Protein AF-A0A6A4G240-F1 (afdb_monomer_lite)

Sequence (325 aa):
MVVSNVNFAVVGTEFRSSVSIDLSLLVARLRKAVKTEDPENIACGTMSLQLFLAKRASGDWLSAGTELANAAIGERGRLKLDADGHVEVFEPMKPLQSLNDPKYFGANFESRAGQIHVLVVVPKKLWLVTASIANALEAVGIRARVYEATTEHVGFYDSALQSDGQDRAFWYEEDKSLRIHVLFDTKENARRLETFLRNCQMLMCSPLKGHTVTTTVEEVFSVESQPLQRIFYEQYDPKETTSPQQSMVMSLSCSDLEAHLLDISTAEFRYQRIEDERFFIPHCKAECCNLVPGKEWKEVMQYGKYDDDPNNRLALSRLLRRPQL

Secondary structure (DSSP, 8-state):
--EEEEEEEETTSS-EEEEEEETTSBHHHHHHHHHHH-TTT--S-TTT-EEEE-B-TTSPBEESSTTHHHHSB-GGGSB-B-TTSSBTTS-B--TTSBTTSTTTT-TT----TTEE-EEEE-EEEEEEEEEEETTTTSSTTHHHHHHHHHHHTT-B--GGG-BTTB--SEEE-TTSPEEEEEEESSHHHHHHHHHHHHHHTT-TT-TTTT--EEEEEEEEEEETTSPPPBP-GGG--TT-TTS--S--------TT-------TTSTTGGGS----GGGS-TT--GGG-BPPPHHHHTT-GGGGGGTT-TT----B----PPPP-

Structure (mmCIF, N/CA/C/O backbone):
data_AF-A0A6A4G240-F1
#
_entry.id   AF-A0A6A4G240-F1
#
loop_
_atom_site.group_PDB
_atom_site.id
_atom_site.type_symbol
_atom_site.label_atom_id
_atom_site.label_alt_id
_atom_site.label_comp_id
_atom_site.label_asym_id
_atom_site.label_entity_id
_atom_site.label_seq_id
_atom_site.pdbx_PDB_ins_code
_atom_site.Cartn_x
_atom_site.Cartn_y
_atom_site.Cartn_z
_atom_site.occupancy
_atom_site.B_iso_or_equiv
_atom_site.auth_seq_id
_atom_site.auth_comp_id
_atom_site.auth_asym_id
_atom_site.auth_atom_id
_atom_site.pdbx_PDB_model_num
ATOM 1 N N . MET A 1 1 ? 27.918 -7.900 -32.619 1.00 55.59 1 MET A N 1
ATOM 2 C CA . MET A 1 1 ? 26.816 -7.674 -31.662 1.00 55.59 1 MET A CA 1
ATOM 3 C C . MET A 1 1 ? 26.058 -6.449 -32.123 1.00 55.59 1 MET A C 1
ATOM 5 O O . MET A 1 1 ? 26.702 -5.435 -32.364 1.00 55.59 1 MET A O 1
ATOM 9 N N . VAL A 1 2 ? 24.742 -6.551 -32.301 1.00 64.06 2 VAL A N 1
ATOM 10 C CA . VAL A 1 2 ? 23.898 -5.387 -32.602 1.00 64.06 2 VAL A CA 1
ATOM 11 C C . VAL A 1 2 ? 23.471 -4.807 -31.260 1.00 64.06 2 VAL A C 1
ATOM 13 O O . VAL A 1 2 ? 22.605 -5.355 -30.582 1.00 64.06 2 VAL A O 1
ATOM 16 N N . VAL A 1 3 ? 24.159 -3.753 -30.833 1.00 80.06 3 VAL A N 1
ATOM 17 C CA . VAL A 1 3 ? 23.819 -3.030 -29.607 1.00 80.06 3 VAL A CA 1
ATOM 18 C C . VAL A 1 3 ? 22.779 -1.979 -29.971 1.00 80.06 3 VAL A C 1
ATOM 20 O O . VAL A 1 3 ? 22.986 -1.201 -30.898 1.00 80.06 3 VAL A O 1
ATOM 23 N N . SER A 1 4 ? 21.651 -1.989 -29.268 1.00 85.19 4 SER A N 1
ATOM 24 C CA . SER A 1 4 ? 20.551 -1.046 -29.468 1.00 85.19 4 SER A CA 1
ATOM 25 C C . SER A 1 4 ? 20.362 -0.183 -28.230 1.00 85.19 4 SER A C 1
ATOM 27 O O . SER A 1 4 ? 20.547 -0.649 -27.106 1.00 85.19 4 SER A O 1
ATOM 29 N N . ASN A 1 5 ? 19.960 1.071 -28.431 1.00 89.69 5 ASN A N 1
ATOM 30 C CA . ASN A 1 5 ? 19.610 1.964 -27.330 1.00 89.69 5 ASN A CA 1
ATOM 31 C C . ASN A 1 5 ? 18.125 1.830 -27.002 1.00 89.69 5 ASN A C 1
ATOM 33 O O . ASN A 1 5 ? 17.266 2.204 -27.794 1.00 89.69 5 ASN A O 1
ATOM 37 N N . VAL A 1 6 ? 17.814 1.314 -25.821 1.00 90.81 6 VAL A N 1
ATOM 38 C CA . VAL A 1 6 ? 16.442 1.158 -25.343 1.00 90.81 6 VAL A CA 1
ATOM 39 C C . VAL A 1 6 ? 16.125 2.303 -24.391 1.00 90.81 6 VAL A C 1
ATOM 41 O O . VAL A 1 6 ? 16.597 2.335 -23.256 1.00 90.81 6 VAL A O 1
ATOM 44 N N . ASN A 1 7 ? 15.325 3.251 -24.870 1.00 91.31 7 ASN A N 1
ATOM 45 C CA . ASN A 1 7 ? 14.808 4.345 -24.046 1.00 91.31 7 ASN A CA 1
ATOM 46 C C . ASN A 1 7 ? 13.724 3.834 -23.095 1.00 91.31 7 ASN A C 1
ATOM 48 O O . ASN A 1 7 ? 12.802 3.126 -23.520 1.00 91.31 7 ASN A O 1
ATOM 52 N N . PHE A 1 8 ? 13.813 4.235 -21.835 1.00 89.81 8 PHE A N 1
ATOM 53 C CA . PHE A 1 8 ? 12.889 3.840 -20.789 1.00 89.81 8 PHE A CA 1
ATOM 54 C C . PHE A 1 8 ? 12.470 5.035 -19.935 1.00 89.81 8 PHE A C 1
ATOM 56 O O . PHE A 1 8 ? 13.149 6.062 -19.880 1.00 89.81 8 PHE A O 1
ATOM 63 N N . ALA A 1 9 ? 11.344 4.878 -19.254 1.00 86.25 9 ALA A N 1
ATOM 64 C CA . ALA A 1 9 ? 10.855 5.840 -18.281 1.00 86.25 9 ALA A CA 1
ATOM 65 C C . ALA A 1 9 ? 10.361 5.113 -17.034 1.00 86.25 9 ALA A C 1
ATOM 67 O O . ALA A 1 9 ? 9.790 4.023 -17.140 1.00 86.25 9 ALA A O 1
ATOM 68 N N . VAL A 1 10 ? 10.576 5.717 -15.869 1.00 82.56 10 VAL A N 1
ATOM 69 C CA . VAL A 1 10 ? 10.074 5.193 -14.597 1.00 82.56 10 VAL A CA 1
ATOM 70 C C . VAL A 1 10 ? 8.681 5.761 -14.355 1.00 82.56 10 VAL A C 1
ATOM 72 O O . VAL A 1 10 ? 8.460 6.969 -14.399 1.00 82.56 10 VAL A O 1
ATOM 75 N N . VAL A 1 11 ? 7.706 4.878 -14.158 1.00 77.88 11 VAL A N 1
ATOM 76 C CA . VAL A 1 11 ? 6.316 5.284 -13.947 1.00 77.88 11 VAL A CA 1
ATOM 77 C C . VAL A 1 11 ? 6.174 5.969 -12.590 1.00 77.88 11 VAL A C 1
ATOM 79 O O . VAL A 1 11 ? 6.668 5.463 -11.586 1.00 77.88 11 VAL A O 1
ATOM 82 N N . GLY A 1 12 ? 5.449 7.090 -12.560 1.00 70.56 12 GLY A N 1
ATOM 83 C CA . GLY A 1 12 ? 5.226 7.877 -11.345 1.00 70.56 12 GLY A CA 1
ATOM 84 C C . GLY A 1 12 ? 6.335 8.887 -11.047 1.00 70.56 12 GLY A C 1
ATOM 85 O O . GLY A 1 12 ? 6.215 9.640 -10.087 1.00 70.56 12 GLY A O 1
ATOM 86 N N . THR A 1 13 ? 7.381 8.949 -11.875 1.00 73.19 13 THR A N 1
ATOM 87 C CA . THR A 1 13 ? 8.466 9.926 -11.745 1.00 73.19 13 THR A CA 1
ATOM 88 C C . THR A 1 13 ? 8.693 10.660 -13.068 1.00 73.19 13 THR A C 1
ATOM 90 O O . THR A 1 13 ? 8.173 10.283 -14.120 1.00 73.19 13 THR A O 1
ATOM 93 N N . GLU A 1 14 ? 9.478 11.737 -13.038 1.00 76.31 14 GLU A N 1
ATOM 94 C CA . GLU A 1 14 ? 9.901 12.434 -14.260 1.00 76.31 14 GLU A CA 1
ATOM 95 C C . GLU A 1 14 ? 11.131 11.785 -14.922 1.00 76.31 14 GLU A C 1
ATOM 97 O O . GLU A 1 14 ? 11.596 12.258 -15.967 1.00 76.31 14 GLU A O 1
ATOM 102 N N . PHE A 1 15 ? 11.655 10.700 -14.337 1.00 81.25 15 PHE A N 1
ATOM 103 C CA . PHE A 1 15 ? 12.910 10.090 -14.750 1.00 81.25 15 PHE A CA 1
ATOM 104 C C . PHE A 1 15 ? 12.775 9.334 -16.076 1.00 81.25 15 PHE A C 1
ATOM 106 O O . PHE A 1 15 ? 11.931 8.447 -16.252 1.00 81.25 15 PHE A O 1
ATOM 113 N N . ARG A 1 16 ? 13.655 9.682 -17.017 1.00 85.88 16 ARG A N 1
ATOM 114 C CA . ARG A 1 16 ? 13.739 9.104 -18.360 1.00 85.88 16 ARG A CA 1
ATOM 115 C C . ARG A 1 16 ? 15.209 8.954 -18.722 1.00 85.88 16 ARG A C 1
ATOM 117 O O . ARG A 1 16 ? 15.966 9.912 -18.593 1.00 85.88 16 ARG A O 1
ATOM 124 N N . SER A 1 17 ? 15.599 7.784 -19.209 1.00 89.06 17 SER A N 1
ATOM 125 C CA . SER A 1 17 ? 16.964 7.546 -19.684 1.00 89.06 17 SER A CA 1
ATOM 126 C C . SER A 1 17 ? 16.971 6.486 -20.790 1.00 89.06 17 SER A C 1
ATOM 128 O O . SER A 1 17 ? 15.927 6.059 -21.291 1.00 89.06 17 SER A O 1
ATOM 130 N N . SER A 1 18 ? 18.157 6.080 -21.220 1.00 90.38 18 SER A N 1
ATOM 131 C CA . SER A 1 18 ? 18.369 5.064 -22.242 1.00 90.38 18 SER A CA 1
ATOM 132 C C . SER A 1 18 ? 19.478 4.118 -21.821 1.00 90.38 18 SER A C 1
ATOM 134 O O . SER A 1 18 ? 20.520 4.569 -21.360 1.00 90.38 18 SER A O 1
ATOM 136 N N . VAL A 1 19 ? 19.290 2.821 -22.050 1.00 92.38 19 VAL A N 1
ATOM 137 C CA . VAL A 1 19 ? 20.341 1.818 -21.843 1.00 92.38 19 VAL A CA 1
ATOM 138 C C . VAL A 1 19 ? 20.787 1.220 -23.166 1.00 92.38 19 VAL A C 1
ATOM 140 O O . VAL A 1 19 ? 19.967 0.890 -24.023 1.00 92.38 19 VAL A O 1
ATOM 143 N N . SER A 1 20 ? 22.097 1.045 -23.318 1.00 91.69 20 SER A N 1
ATOM 144 C CA . SER A 1 20 ? 22.679 0.346 -24.460 1.00 91.69 20 SER A CA 1
ATOM 145 C C . SER A 1 20 ? 22.737 -1.152 -24.165 1.00 91.69 20 SER A C 1
ATOM 147 O O . SER A 1 20 ? 23.383 -1.574 -23.203 1.00 91.69 20 SER A O 1
ATOM 149 N N . ILE A 1 21 ? 22.030 -1.969 -24.948 1.00 91.00 21 ILE A N 1
ATOM 150 C CA . ILE A 1 21 ? 21.908 -3.410 -24.699 1.00 91.00 21 ILE A CA 1
ATOM 151 C C . ILE A 1 21 ? 21.894 -4.221 -25.998 1.00 91.00 21 ILE A C 1
ATOM 153 O O . ILE A 1 21 ? 21.361 -3.797 -27.021 1.00 91.00 21 ILE A O 1
ATOM 157 N N . ASP A 1 22 ? 22.487 -5.413 -25.953 1.00 90.94 22 ASP A N 1
ATOM 158 C CA . ASP A 1 22 ? 22.373 -6.403 -27.025 1.00 90.94 22 ASP A CA 1
ATOM 159 C C . ASP A 1 22 ? 20.991 -7.070 -26.970 1.00 90.94 22 ASP A C 1
ATOM 161 O O . ASP A 1 22 ? 20.626 -7.686 -25.964 1.00 90.94 22 ASP A O 1
ATOM 165 N N . LEU A 1 23 ? 20.223 -6.955 -28.056 1.00 89.62 23 LEU A N 1
ATOM 166 C CA . LEU A 1 23 ? 18.858 -7.481 -28.131 1.00 89.62 23 LEU A CA 1
ATOM 167 C C . LEU A 1 23 ? 18.791 -9.013 -28.163 1.00 89.62 23 LEU A C 1
ATOM 169 O O . LEU A 1 23 ? 17.733 -9.580 -27.922 1.00 89.62 23 LEU A O 1
ATOM 173 N N . SER A 1 24 ? 19.895 -9.716 -28.420 1.00 89.38 24 SER A N 1
ATOM 174 C CA . SER A 1 24 ? 19.926 -11.178 -28.270 1.00 89.38 24 SER A CA 1
ATOM 175 C C . SER A 1 24 ? 19.804 -11.626 -26.807 1.00 89.38 24 SER A C 1
ATOM 177 O O . SER A 1 24 ? 19.473 -12.783 -26.533 1.00 89.38 24 SER A O 1
ATOM 179 N N . LEU A 1 25 ? 20.035 -10.717 -25.853 1.00 93.00 25 LEU A N 1
ATOM 180 C CA . LEU A 1 25 ? 19.951 -11.000 -24.427 1.00 93.00 25 LEU A CA 1
ATOM 181 C C . LEU A 1 25 ? 18.504 -11.099 -23.932 1.00 93.00 25 LEU A C 1
ATOM 183 O O . LEU A 1 25 ? 17.547 -10.669 -24.570 1.00 93.00 25 LEU A O 1
ATOM 187 N N . LEU A 1 26 ? 18.361 -11.670 -22.737 1.00 94.00 26 LEU A N 1
ATOM 188 C CA . LEU A 1 26 ? 17.079 -11.812 -22.053 1.00 94.00 26 LEU A CA 1
ATOM 189 C C . LEU A 1 26 ? 16.622 -10.494 -21.416 1.00 94.00 26 LEU A C 1
ATOM 191 O O . LEU A 1 26 ? 17.447 -9.695 -20.964 1.00 94.00 26 LEU A O 1
ATOM 195 N N . VAL A 1 27 ? 15.310 -10.334 -21.232 1.00 92.25 27 VAL A N 1
ATOM 196 C CA . VAL A 1 27 ? 14.706 -9.228 -20.462 1.00 92.25 27 VAL A CA 1
ATOM 197 C C . VAL A 1 27 ? 15.316 -9.095 -19.059 1.00 92.25 27 VAL A C 1
ATOM 199 O O . VAL A 1 27 ? 15.489 -7.985 -18.560 1.00 92.25 27 VAL A O 1
ATOM 202 N N . ALA A 1 28 ? 15.727 -10.195 -18.421 1.00 91.81 28 ALA A N 1
ATOM 203 C CA . ALA A 1 28 ? 16.432 -10.147 -17.137 1.00 91.81 28 ALA A CA 1
ATOM 204 C C . ALA A 1 28 ? 17.724 -9.297 -17.176 1.00 91.81 28 ALA A C 1
ATOM 206 O O . ALA A 1 28 ? 18.078 -8.660 -16.182 1.00 91.81 28 ALA A O 1
ATOM 207 N N . ARG A 1 29 ? 18.426 -9.251 -18.319 1.00 93.56 29 ARG A N 1
ATOM 208 C CA . ARG A 1 29 ? 19.603 -8.388 -18.512 1.00 93.56 29 ARG A CA 1
ATOM 209 C C . ARG A 1 29 ? 19.207 -6.925 -18.671 1.00 93.56 29 ARG A C 1
ATOM 211 O O . ARG A 1 29 ? 19.876 -6.077 -18.090 1.00 93.56 29 ARG A O 1
ATOM 218 N N . LEU A 1 30 ? 18.096 -6.651 -19.355 1.00 93.62 30 LEU A N 1
ATOM 219 C CA . LEU A 1 30 ? 17.528 -5.306 -19.451 1.00 93.62 30 LEU A CA 1
ATOM 220 C C . LEU A 1 30 ? 17.140 -4.759 -18.073 1.00 93.62 30 LEU A C 1
ATOM 222 O O . LEU A 1 30 ? 17.532 -3.648 -17.739 1.00 93.62 30 LEU A O 1
ATOM 226 N N . ARG A 1 31 ? 16.475 -5.561 -17.228 1.00 93.06 31 ARG A N 1
ATOM 227 C CA . ARG A 1 31 ? 16.149 -5.172 -15.839 1.00 93.06 31 ARG A CA 1
ATOM 228 C C . ARG A 1 31 ? 17.387 -4.769 -15.048 1.00 93.06 31 ARG A C 1
ATOM 230 O O . ARG A 1 31 ? 17.363 -3.791 -14.308 1.00 93.06 31 ARG A O 1
ATOM 237 N N . LYS A 1 32 ? 18.474 -5.531 -15.199 1.00 92.69 32 LYS A N 1
ATOM 238 C CA . LYS A 1 32 ? 19.742 -5.226 -14.533 1.00 92.69 32 LYS A CA 1
ATOM 239 C C . LYS A 1 32 ? 20.335 -3.911 -15.045 1.00 92.69 32 LYS A C 1
ATOM 241 O O . LYS A 1 32 ? 20.737 -3.105 -14.220 1.00 92.69 32 LYS A O 1
ATOM 246 N N . ALA A 1 33 ? 20.357 -3.703 -16.362 1.00 93.12 33 ALA A N 1
ATOM 247 C CA . ALA A 1 33 ? 20.880 -2.482 -16.971 1.00 93.12 33 ALA A CA 1
ATOM 248 C C . ALA A 1 33 ? 20.092 -1.240 -16.525 1.00 93.12 33 ALA A C 1
ATOM 250 O O . ALA A 1 33 ? 20.689 -0.291 -16.036 1.00 93.12 33 ALA A O 1
ATOM 251 N N . VAL A 1 34 ? 18.759 -1.294 -16.600 1.00 91.44 34 VAL A N 1
ATOM 252 C CA . VAL A 1 34 ? 17.863 -0.214 -16.157 1.00 91.44 34 VAL A CA 1
ATOM 253 C C . VAL A 1 34 ? 18.097 0.135 -14.687 1.00 91.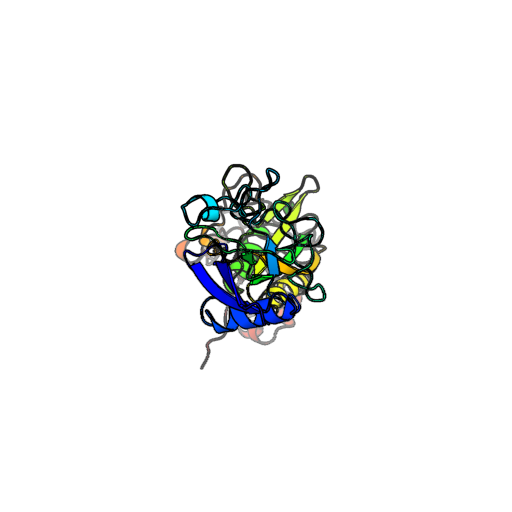44 34 VAL A C 1
ATOM 255 O O . VAL A 1 34 ? 18.250 1.301 -14.350 1.00 91.44 34 VAL A O 1
ATOM 258 N N . LYS A 1 35 ? 18.194 -0.870 -13.806 1.00 89.56 35 LYS A N 1
ATOM 259 C CA . LYS A 1 35 ? 18.474 -0.627 -12.385 1.00 89.56 35 LYS A CA 1
ATOM 260 C C . LYS A 1 35 ? 19.848 0.017 -12.150 1.00 89.56 35 LYS A C 1
ATOM 262 O O . LYS A 1 35 ? 19.999 0.798 -11.220 1.00 89.56 35 LYS A O 1
ATOM 267 N N . THR A 1 36 ? 20.865 -0.357 -12.926 1.00 89.94 36 THR A N 1
ATOM 268 C CA . THR A 1 36 ? 22.209 0.232 -12.801 1.00 89.94 36 THR A CA 1
ATOM 269 C C . THR A 1 36 ? 22.238 1.693 -13.240 1.00 89.94 36 THR A C 1
ATOM 271 O O . THR A 1 36 ? 23.021 2.456 -12.686 1.00 89.94 36 THR A O 1
ATOM 274 N N . GLU A 1 37 ? 21.383 2.069 -14.189 1.00 89.56 37 GLU A N 1
ATOM 275 C CA . GLU A 1 37 ? 21.266 3.443 -14.678 1.00 89.56 37 GLU A CA 1
ATOM 276 C C . GLU A 1 37 ? 20.652 4.389 -13.634 1.00 89.56 37 GLU A C 1
ATOM 278 O O . GLU A 1 37 ? 21.030 5.554 -13.570 1.00 89.56 37 GLU A O 1
ATOM 283 N N . ASP A 1 38 ? 19.735 3.889 -12.797 1.00 81.19 38 ASP A N 1
ATOM 284 C CA . ASP A 1 38 ? 19.046 4.693 -11.782 1.00 81.19 38 ASP A CA 1
ATOM 285 C C . ASP A 1 38 ? 18.836 3.929 -10.463 1.00 81.19 38 ASP A C 1
ATOM 287 O O . ASP A 1 38 ? 17.736 3.459 -10.157 1.00 81.19 38 ASP A O 1
ATOM 291 N N . PRO A 1 39 ? 19.895 3.754 -9.659 1.00 81.31 39 PRO A N 1
ATOM 292 C CA . PRO A 1 39 ? 19.791 3.043 -8.392 1.00 81.31 39 PRO A CA 1
ATOM 293 C C . PRO A 1 39 ? 18.993 3.817 -7.332 1.00 81.31 39 PRO A C 1
ATOM 295 O O . PRO A 1 39 ? 18.516 3.189 -6.386 1.00 81.31 39 PRO A O 1
ATOM 298 N N . GLU A 1 40 ? 18.855 5.141 -7.470 1.00 77.75 40 GLU A N 1
ATOM 299 C CA . GLU A 1 40 ? 18.163 5.996 -6.500 1.00 77.75 40 GLU A CA 1
ATOM 300 C C . GLU A 1 40 ? 16.645 5.831 -6.595 1.00 77.75 40 GLU A C 1
ATOM 302 O O . GLU A 1 40 ? 16.010 5.555 -5.576 1.00 77.75 40 GLU A O 1
ATOM 307 N N . ASN A 1 41 ? 16.063 5.896 -7.801 1.00 72.31 41 ASN A N 1
ATOM 308 C CA . ASN A 1 41 ? 14.619 5.677 -7.969 1.00 72.31 41 ASN A CA 1
ATOM 309 C C . ASN A 1 41 ? 14.249 4.188 -8.116 1.00 72.31 41 ASN A C 1
ATOM 311 O O . ASN A 1 41 ? 13.074 3.834 -8.070 1.00 72.31 41 ASN A O 1
ATOM 315 N N . ILE A 1 42 ? 15.226 3.282 -8.278 1.00 78.44 42 ILE A N 1
ATOM 316 C CA . ILE A 1 42 ? 14.998 1.833 -8.440 1.00 78.44 42 ILE A CA 1
ATOM 317 C C . ILE A 1 42 ? 15.621 1.048 -7.273 1.00 78.44 42 ILE A C 1
ATOM 319 O O . ILE A 1 42 ? 16.494 0.185 -7.432 1.00 78.44 42 ILE A O 1
ATOM 323 N N . ALA A 1 43 ? 15.114 1.299 -6.065 1.00 74.69 43 ALA A N 1
ATOM 324 C CA . ALA A 1 43 ? 15.592 0.651 -4.841 1.00 74.69 43 ALA A CA 1
ATOM 325 C C . ALA A 1 43 ? 15.203 -0.844 -4.717 1.00 74.69 43 ALA A C 1
ATOM 327 O O . ALA A 1 43 ? 15.784 -1.584 -3.918 1.00 74.69 43 ALA A O 1
ATOM 328 N N . CYS A 1 44 ? 14.244 -1.336 -5.513 1.00 75.19 44 CYS A N 1
ATOM 329 C CA . CYS A 1 44 ? 13.731 -2.708 -5.414 1.00 75.19 44 CYS A CA 1
ATOM 330 C C . CYS A 1 44 ? 14.706 -3.785 -5.944 1.00 75.19 44 CYS A C 1
ATOM 332 O O . CYS A 1 44 ? 15.668 -3.512 -6.666 1.00 75.19 44 CYS A O 1
ATOM 334 N N . GLY A 1 45 ? 14.473 -5.058 -5.604 1.00 79.88 45 GLY A N 1
ATOM 335 C CA . GLY A 1 45 ? 15.235 -6.177 -6.173 1.00 79.88 45 GLY A CA 1
ATOM 336 C C . GLY A 1 45 ? 15.078 -6.257 -7.699 1.00 79.88 45 GLY A C 1
ATOM 337 O O . GLY A 1 45 ? 13.987 -6.066 -8.220 1.00 79.88 45 GLY A O 1
ATOM 338 N N . THR A 1 46 ? 16.141 -6.596 -8.441 1.00 82.62 46 THR A N 1
ATOM 339 C CA . THR A 1 46 ? 16.112 -6.631 -9.924 1.00 82.62 46 THR A CA 1
ATOM 340 C C . THR A 1 46 ? 15.015 -7.538 -10.492 1.00 82.62 46 THR A C 1
ATOM 342 O O . THR A 1 46 ? 14.495 -7.278 -11.572 1.00 82.62 46 THR A O 1
ATOM 345 N N . MET A 1 47 ? 14.656 -8.606 -9.775 1.00 77.50 47 MET A N 1
ATOM 346 C CA . MET A 1 47 ? 13.588 -9.522 -10.190 1.00 77.50 47 MET A CA 1
ATOM 347 C C . MET A 1 47 ? 12.187 -9.003 -9.848 1.00 77.50 47 MET A C 1
ATOM 349 O O . MET A 1 47 ? 11.234 -9.386 -10.520 1.00 77.50 47 MET A O 1
ATOM 353 N N . SER A 1 48 ? 12.073 -8.109 -8.864 1.00 77.94 48 SER A N 1
ATOM 354 C CA . SER A 1 48 ? 10.829 -7.416 -8.510 1.00 77.94 48 SER A CA 1
ATOM 355 C C . SER A 1 48 ? 10.505 -6.285 -9.486 1.00 77.94 48 SER A C 1
ATOM 357 O O . SER A 1 48 ? 9.342 -5.939 -9.634 1.00 77.94 48 SER A O 1
ATOM 359 N N . LEU A 1 49 ? 11.510 -5.736 -10.177 1.00 85.38 49 LEU A N 1
ATOM 360 C CA . LEU A 1 49 ? 11.315 -4.706 -11.195 1.00 85.38 49 LEU A CA 1
ATOM 361 C C . LEU A 1 49 ? 10.441 -5.235 -12.337 1.00 85.38 49 LEU A C 1
ATOM 363 O O . LEU A 1 49 ? 10.804 -6.219 -12.989 1.00 85.38 49 LEU A O 1
ATOM 367 N N . GLN A 1 50 ? 9.319 -4.573 -12.603 1.00 85.50 50 GLN A N 1
ATOM 368 C CA . GLN A 1 50 ? 8.426 -4.928 -13.699 1.00 85.50 50 GLN A CA 1
ATOM 369 C C . GLN A 1 50 ? 8.707 -4.019 -14.901 1.00 85.50 50 GLN A C 1
ATOM 371 O O . GLN A 1 50 ? 8.858 -2.807 -14.757 1.00 85.50 50 GLN A O 1
ATOM 376 N N . LEU A 1 51 ? 8.808 -4.619 -16.088 1.00 89.62 51 LEU A N 1
ATOM 377 C CA . LEU A 1 51 ? 9.027 -3.906 -17.345 1.00 89.62 51 LEU A CA 1
ATOM 378 C C . LEU A 1 51 ? 7.852 -4.175 -18.272 1.00 89.62 51 LEU A C 1
ATOM 380 O O . LEU A 1 51 ? 7.428 -5.325 -18.393 1.00 89.62 51 LEU A O 1
ATOM 384 N N . PHE A 1 52 ? 7.386 -3.137 -18.952 1.00 87.62 52 PHE A N 1
ATOM 385 C CA . PHE A 1 52 ? 6.303 -3.223 -19.922 1.00 87.62 52 PHE A CA 1
ATOM 386 C C . PHE A 1 52 ? 6.724 -2.571 -21.230 1.00 87.62 52 PHE A C 1
ATOM 388 O O . PHE A 1 52 ? 7.477 -1.595 -21.226 1.00 87.62 52 PHE A O 1
ATOM 395 N N . LEU A 1 53 ? 6.221 -3.080 -22.352 1.00 89.19 53 LEU A N 1
ATOM 396 C CA . LEU A 1 53 ? 6.371 -2.381 -23.620 1.00 89.19 53 LEU A CA 1
ATOM 397 C C . LEU A 1 53 ? 5.570 -1.085 -23.582 1.00 89.19 53 LEU A C 1
ATOM 399 O O . LEU A 1 53 ? 4.357 -1.098 -23.404 1.00 89.19 53 LEU A O 1
ATOM 403 N N . ALA A 1 54 ? 6.233 0.033 -23.856 1.00 86.88 54 ALA A N 1
ATOM 404 C CA . ALA A 1 54 ? 5.597 1.337 -24.014 1.00 86.88 54 ALA A CA 1
ATOM 405 C C . ALA A 1 54 ? 4.919 1.474 -25.394 1.00 86.88 54 ALA A C 1
ATOM 407 O O . ALA A 1 54 ? 4.992 2.523 -26.035 1.00 86.88 54 ALA A O 1
ATOM 408 N N . LYS A 1 55 ? 4.321 0.389 -25.894 1.00 83.25 55 LYS A N 1
ATOM 409 C CA . LYS A 1 55 ? 3.694 0.310 -27.212 1.00 83.25 55 LYS A CA 1
ATOM 410 C C . LYS A 1 55 ? 2.183 0.360 -27.044 1.00 83.25 55 LYS A C 1
ATOM 412 O O . LYS A 1 55 ? 1.614 -0.414 -26.280 1.00 83.25 55 LYS A O 1
ATOM 417 N N . ARG A 1 56 ? 1.532 1.284 -27.744 1.00 76.25 56 ARG A N 1
ATOM 418 C CA . ARG A 1 56 ? 0.071 1.395 -27.785 1.00 76.25 56 ARG A CA 1
ATOM 419 C C . ARG A 1 56 ? -0.518 0.228 -28.577 1.00 76.25 56 ARG A C 1
ATOM 421 O O . ARG A 1 56 ? 0.155 -0.359 -29.422 1.00 76.25 56 ARG A O 1
ATOM 428 N N . ALA A 1 57 ? -1.812 -0.031 -28.392 1.00 74.06 57 ALA A N 1
ATOM 429 C CA . ALA A 1 57 ? -2.549 -1.015 -29.191 1.00 74.06 57 ALA A CA 1
ATOM 430 C C . ALA A 1 57 ? -2.508 -0.725 -30.708 1.00 74.06 57 ALA A C 1
ATOM 432 O O . ALA A 1 57 ? -2.581 -1.652 -31.507 1.00 74.06 57 ALA A O 1
ATOM 433 N N . SER A 1 58 ? -2.337 0.544 -31.111 1.00 74.75 58 SER A N 1
ATOM 434 C CA . SER A 1 58 ? -2.132 0.943 -32.514 1.00 74.75 58 SER A CA 1
ATOM 435 C C . SER A 1 58 ? -0.795 0.475 -33.101 1.00 74.75 58 SER A C 1
ATOM 437 O O . SER A 1 58 ? -0.620 0.494 -34.315 1.00 74.75 58 SER A O 1
ATOM 439 N N . GLY A 1 59 ? 0.149 0.054 -32.255 1.00 77.06 59 GLY A N 1
ATOM 440 C CA . GLY A 1 59 ? 1.512 -0.304 -32.635 1.00 77.06 59 GLY A CA 1
ATOM 441 C C . GLY A 1 59 ? 2.527 0.833 -32.484 1.00 77.06 59 GLY A C 1
ATOM 442 O O . GLY A 1 59 ? 3.717 0.597 -32.694 1.00 77.06 59 GLY A O 1
ATOM 443 N N . ASP A 1 60 ? 2.096 2.029 -32.081 1.00 82.12 60 ASP A N 1
ATOM 444 C CA . ASP A 1 60 ? 2.976 3.188 -31.904 1.00 82.12 60 ASP A CA 1
ATOM 445 C C . ASP A 1 60 ? 3.659 3.196 -30.532 1.00 82.12 60 ASP A C 1
ATOM 447 O O . ASP A 1 60 ? 3.054 2.851 -29.515 1.00 82.12 60 ASP A O 1
ATOM 451 N N . TRP A 1 61 ? 4.916 3.640 -30.491 1.00 86.06 61 TRP A N 1
ATOM 452 C CA . TRP A 1 61 ? 5.647 3.871 -29.242 1.00 86.06 61 TRP A CA 1
ATOM 453 C C . TRP A 1 61 ? 5.166 5.143 -28.540 1.00 86.06 61 TRP A C 1
ATOM 455 O O . TRP A 1 61 ? 4.816 6.128 -29.196 1.00 86.06 61 TRP A O 1
ATOM 465 N N . LEU A 1 62 ? 5.192 5.150 -27.206 1.00 83.19 62 LEU A N 1
ATOM 466 C CA . LEU A 1 62 ? 4.944 6.365 -26.434 1.00 83.19 62 LEU A CA 1
ATOM 467 C C . LEU A 1 62 ? 6.014 7.419 -26.732 1.00 83.19 62 LEU A C 1
ATOM 469 O O . LEU A 1 62 ? 7.199 7.115 -26.872 1.00 83.19 62 LEU A O 1
ATOM 473 N N . SER A 1 63 ? 5.596 8.679 -26.801 1.00 80.62 63 SER A N 1
ATOM 474 C CA . SER A 1 63 ? 6.528 9.802 -26.873 1.00 80.62 63 SER A CA 1
ATOM 475 C C . SER A 1 63 ? 7.075 10.122 -25.482 1.00 80.62 63 SER A C 1
ATOM 477 O O . SER A 1 63 ? 6.392 9.917 -24.483 1.00 80.62 63 SER A O 1
ATOM 479 N N . ALA A 1 64 ? 8.284 10.678 -25.398 1.00 67.81 64 ALA A N 1
ATOM 480 C CA . ALA A 1 64 ? 8.892 11.111 -24.135 1.00 67.81 64 ALA A CA 1
ATOM 481 C C . ALA A 1 64 ? 8.164 12.291 -23.440 1.00 67.81 64 ALA A C 1
ATOM 483 O O . ALA A 1 64 ? 8.609 12.739 -22.384 1.00 67.81 64 ALA A O 1
ATOM 484 N N . GLY A 1 65 ? 7.062 12.797 -24.011 1.00 64.06 65 GLY A N 1
ATOM 485 C CA . GLY A 1 65 ? 6.270 13.910 -23.483 1.00 64.06 65 GLY A CA 1
ATOM 486 C C . GLY A 1 65 ? 5.414 13.572 -22.251 1.00 64.06 65 GLY A C 1
ATOM 487 O O . GLY A 1 65 ? 5.601 12.560 -21.575 1.00 64.06 65 GLY A O 1
ATOM 488 N N . THR A 1 66 ? 4.453 14.449 -21.946 1.00 55.53 66 THR A N 1
ATOM 489 C CA . THR A 1 66 ? 3.545 14.387 -20.780 1.00 55.53 66 THR A CA 1
ATOM 490 C C . THR A 1 66 ? 2.594 13.187 -20.771 1.00 55.53 66 THR A C 1
ATOM 492 O O . THR A 1 66 ? 2.034 12.865 -19.727 1.00 55.53 66 THR A O 1
ATOM 495 N N . GLU A 1 67 ? 2.434 12.481 -21.893 1.00 56.44 67 GLU A N 1
ATOM 496 C CA . GLU A 1 67 ? 1.533 11.326 -22.007 1.00 56.44 67 GLU A CA 1
ATOM 497 C C . GLU A 1 67 ? 1.895 10.179 -21.047 1.00 56.44 67 GLU A C 1
ATOM 499 O O . GLU A 1 67 ? 1.010 9.470 -20.576 1.00 56.44 67 GLU A O 1
ATOM 504 N N . LEU A 1 68 ? 3.177 10.027 -20.699 1.00 55.91 68 LEU A N 1
ATOM 505 C CA . LEU A 1 68 ? 3.675 8.981 -19.797 1.00 55.91 68 LEU A CA 1
ATOM 506 C C . LEU A 1 68 ? 3.133 9.056 -18.369 1.00 55.91 68 LEU A C 1
ATOM 508 O O . LEU A 1 68 ? 2.886 8.010 -17.770 1.00 55.91 68 LEU A O 1
ATOM 512 N N . ALA A 1 69 ? 2.916 10.266 -17.846 1.00 50.50 69 ALA A N 1
ATOM 513 C CA . ALA A 1 69 ? 2.389 10.467 -16.496 1.00 50.50 69 ALA A CA 1
ATOM 514 C C . ALA A 1 69 ? 0.937 9.976 -16.356 1.00 50.50 69 ALA A C 1
ATOM 516 O O . ALA A 1 69 ? 0.486 9.708 -15.252 1.00 50.50 69 ALA A O 1
ATOM 517 N N . ASN A 1 70 ? 0.222 9.806 -17.473 1.00 52.84 70 ASN A N 1
ATOM 518 C CA . ASN A 1 70 ? -1.182 9.390 -17.485 1.00 52.84 70 ASN A CA 1
ATOM 519 C C . ASN A 1 70 ? -1.396 8.006 -18.112 1.00 52.84 70 ASN A C 1
ATOM 521 O O . ASN A 1 70 ? -2.462 7.424 -17.959 1.00 52.84 70 ASN A O 1
ATOM 525 N N . ALA A 1 71 ? -0.424 7.477 -18.863 1.00 54.50 71 ALA A N 1
ATOM 526 C CA . ALA A 1 71 ? -0.658 6.301 -19.699 1.00 54.50 71 ALA A CA 1
ATOM 527 C C . ALA A 1 71 ? -0.737 4.991 -18.903 1.00 54.50 71 ALA A C 1
ATOM 529 O O . ALA A 1 71 ? -1.507 4.102 -19.256 1.00 54.50 71 ALA A O 1
ATOM 530 N N . ALA A 1 72 ? 0.067 4.860 -17.848 1.00 53.38 72 ALA A N 1
ATOM 531 C CA . ALA A 1 72 ? 0.095 3.653 -17.026 1.00 53.38 72 ALA A CA 1
ATOM 532 C C . ALA A 1 72 ? -0.824 3.779 -15.798 1.00 53.38 72 ALA A C 1
ATOM 534 O O . ALA A 1 72 ? -1.292 2.774 -15.271 1.00 53.38 72 ALA A O 1
ATOM 535 N N . ILE A 1 73 ? -1.111 5.011 -15.376 1.00 54.78 73 ILE A N 1
ATOM 536 C CA . ILE A 1 73 ? -1.900 5.345 -14.195 1.00 54.78 73 ILE A CA 1
ATOM 537 C C . ILE A 1 73 ? -3.386 5.392 -14.592 1.00 54.78 73 ILE A C 1
ATOM 539 O O . ILE A 1 73 ? -3.813 6.236 -15.371 1.00 54.78 73 ILE A O 1
ATOM 543 N N . GLY A 1 74 ? -4.170 4.437 -14.100 1.00 51.91 74 GLY A N 1
ATOM 544 C CA . GLY A 1 74 ? -5.623 4.412 -14.199 1.00 51.91 74 GLY A CA 1
ATOM 545 C C . GLY A 1 74 ? -6.305 5.520 -13.400 1.00 51.91 74 GLY A C 1
ATOM 546 O O . GLY A 1 74 ? -5.668 6.404 -12.825 1.00 51.91 74 GLY A O 1
ATOM 547 N N . GLU A 1 75 ? -7.637 5.454 -13.343 1.00 45.31 75 GLU A N 1
ATOM 548 C CA . GLU A 1 75 ? -8.402 6.320 -12.447 1.00 45.31 75 GLU A CA 1
ATOM 549 C C . GLU A 1 75 ? -7.834 6.200 -11.024 1.00 45.31 75 GLU A C 1
ATOM 551 O O . GLU A 1 75 ? -7.577 5.095 -10.546 1.00 45.31 75 GLU A O 1
ATOM 556 N N . ARG A 1 76 ? -7.657 7.340 -10.343 1.00 51.41 76 ARG A N 1
ATOM 557 C CA . ARG A 1 76 ? -7.248 7.420 -8.925 1.00 51.41 76 ARG A CA 1
ATOM 558 C C . ARG A 1 76 ? -5.765 7.139 -8.631 1.00 51.41 76 ARG A C 1
ATOM 560 O O . ARG A 1 76 ? -5.419 6.780 -7.509 1.00 51.41 76 ARG A O 1
ATOM 567 N N . GLY A 1 77 ? -4.865 7.321 -9.600 1.00 46.47 77 GLY A N 1
ATOM 568 C CA . GLY A 1 77 ? -3.423 7.368 -9.304 1.00 46.47 77 GLY A CA 1
ATOM 569 C C . GLY A 1 77 ? -2.734 6.003 -9.161 1.00 46.47 77 GLY A C 1
ATOM 570 O O . GLY A 1 77 ? -1.542 5.949 -8.863 1.00 46.47 77 GLY A O 1
ATOM 571 N N . ARG A 1 78 ? -3.450 4.894 -9.393 1.00 48.72 78 ARG A N 1
ATOM 572 C CA . ARG A 1 78 ? -2.882 3.536 -9.439 1.00 48.72 78 ARG A CA 1
ATOM 573 C C . ARG A 1 78 ? -2.558 3.127 -10.860 1.00 48.72 78 ARG A C 1
ATOM 575 O O . ARG A 1 78 ? -3.273 3.519 -11.769 1.00 48.72 78 ARG A O 1
ATOM 582 N N . LEU A 1 79 ? -1.567 2.258 -11.059 1.00 53.97 79 LEU A N 1
ATOM 583 C CA . LEU A 1 79 ? -1.520 1.495 -12.306 1.00 53.97 79 LEU A CA 1
ATOM 584 C C . LEU A 1 79 ? -2.842 0.734 -12.459 1.00 53.97 79 LEU A C 1
ATOM 586 O O . LEU A 1 79 ? -3.310 0.154 -11.479 1.00 53.97 79 LEU A O 1
ATOM 590 N N . LYS A 1 80 ? -3.453 0.719 -13.650 1.00 60.75 80 LYS A N 1
ATOM 591 C CA . LYS A 1 80 ? -4.488 -0.295 -13.907 1.00 60.75 80 LYS A CA 1
ATOM 592 C C . LYS A 1 80 ? -3.774 -1.630 -13.847 1.00 60.75 80 LYS A C 1
ATOM 594 O O . LYS A 1 80 ? -2.989 -1.889 -14.747 1.00 60.75 80 LYS A O 1
ATOM 599 N N . LEU A 1 81 ? -3.935 -2.383 -12.766 1.00 52.28 81 LEU A N 1
ATOM 600 C CA . LEU A 1 81 ? -3.321 -3.692 -12.602 1.00 52.28 81 LEU A CA 1
ATOM 601 C C . LEU A 1 81 ? -4.385 -4.767 -12.826 1.00 52.28 81 LEU A C 1
ATOM 603 O O . LEU A 1 81 ? -5.511 -4.605 -12.362 1.00 52.28 81 LEU A O 1
ATOM 607 N N . ASP A 1 82 ? -4.034 -5.835 -13.534 1.00 51.78 82 ASP A N 1
ATOM 608 C CA . ASP A 1 82 ? -4.858 -7.030 -13.645 1.00 51.78 82 ASP A CA 1
ATOM 609 C C . ASP A 1 82 ? -4.918 -7.761 -12.292 1.00 51.78 82 ASP A C 1
ATOM 611 O O . ASP A 1 82 ? -4.251 -7.390 -11.318 1.00 51.78 82 ASP A O 1
ATOM 615 N N . ALA A 1 83 ? -5.720 -8.826 -12.223 1.00 40.38 83 ALA A N 1
ATOM 616 C CA . ALA A 1 83 ? -5.880 -9.638 -11.015 1.00 40.38 83 ALA A CA 1
ATOM 617 C C . ALA A 1 83 ? -4.561 -10.258 -10.498 1.00 40.38 83 ALA A C 1
ATOM 619 O O . ALA A 1 83 ? -4.488 -10.635 -9.330 1.00 40.38 83 ALA A O 1
ATOM 620 N N . ASP A 1 84 ? -3.527 -10.332 -11.341 1.00 42.53 84 ASP A N 1
ATOM 621 C CA . ASP A 1 84 ? -2.211 -10.889 -11.030 1.00 42.53 84 ASP A CA 1
ATOM 622 C C . ASP A 1 84 ? -1.170 -9.801 -10.675 1.00 42.53 84 ASP A C 1
ATOM 624 O O . ASP A 1 84 ? -0.014 -10.115 -10.374 1.00 42.53 84 ASP A O 1
ATOM 628 N N . GLY A 1 85 ? -1.554 -8.518 -10.683 1.00 45.53 85 GLY A N 1
ATOM 629 C CA . GLY A 1 85 ? -0.676 -7.395 -10.350 1.00 45.53 85 GLY A CA 1
ATOM 630 C C . GLY A 1 85 ? 0.200 -6.892 -11.507 1.00 45.53 85 GLY A C 1
ATOM 631 O O . GLY A 1 85 ? 1.253 -6.296 -11.251 1.00 45.53 85 GLY A O 1
ATOM 632 N N . HIS A 1 86 ? -0.193 -7.115 -12.767 1.00 49.12 86 HIS A N 1
ATOM 633 C CA . HIS A 1 86 ? 0.461 -6.560 -13.963 1.00 49.12 86 HIS A CA 1
ATOM 634 C C . HIS A 1 86 ? -0.312 -5.380 -14.539 1.00 49.12 86 HIS A C 1
ATOM 636 O O . HIS A 1 86 ? -1.528 -5.374 -14.498 1.00 49.12 86 HIS A O 1
ATOM 642 N N . VAL A 1 87 ? 0.360 -4.409 -15.160 1.00 55.66 87 VAL A N 1
ATOM 643 C CA . VAL A 1 87 ? -0.321 -3.271 -15.799 1.00 55.66 87 VAL A CA 1
ATOM 644 C C . VAL A 1 87 ? -1.237 -3.737 -16.939 1.00 55.66 87 VAL A C 1
ATOM 646 O O . VAL A 1 87 ? -0.737 -4.173 -17.968 1.00 55.66 87 VAL A O 1
ATOM 649 N N . GLU A 1 88 ? -2.558 -3.587 -16.799 1.00 61.06 88 GLU A N 1
ATOM 650 C CA . GLU A 1 88 ? -3.584 -3.989 -17.780 1.00 61.06 88 GLU A CA 1
ATOM 651 C C . GLU A 1 88 ? -3.399 -3.322 -19.149 1.00 61.06 88 GLU A C 1
ATOM 653 O O . GLU A 1 88 ? -3.815 -3.861 -20.171 1.00 61.06 88 GLU A O 1
ATOM 658 N N . VAL A 1 89 ? -2.816 -2.119 -19.182 1.00 66.44 89 VAL A N 1
ATOM 659 C CA . VAL A 1 89 ? -2.764 -1.279 -20.393 1.00 66.44 89 VAL A CA 1
ATOM 660 C C . VAL A 1 89 ? -1.587 -1.638 -21.306 1.00 66.44 89 VAL A C 1
ATOM 662 O O . VAL A 1 89 ? -1.647 -1.372 -22.506 1.00 66.44 89 VAL A O 1
ATOM 665 N N . PHE A 1 90 ? -0.522 -2.241 -20.769 1.00 74.81 90 PHE A N 1
ATOM 666 C CA . PHE A 1 90 ? 0.724 -2.469 -21.502 1.00 74.81 90 PHE A CA 1
ATOM 667 C C . PHE A 1 90 ? 1.198 -3.912 -21.399 1.00 74.81 90 PHE A C 1
ATOM 669 O O . PHE A 1 90 ? 1.033 -4.568 -20.378 1.00 74.81 90 PHE A O 1
ATOM 676 N N . GLU A 1 91 ? 1.839 -4.409 -22.457 1.00 81.81 91 GLU A N 1
ATOM 677 C CA . GLU A 1 91 ? 2.287 -5.800 -22.497 1.00 81.81 91 GLU A CA 1
ATOM 678 C C . GLU A 1 91 ? 3.486 -6.026 -21.551 1.00 81.81 91 GLU A C 1
ATOM 680 O O . GLU A 1 91 ? 4.524 -5.367 -21.711 1.00 81.81 91 GLU A O 1
ATOM 685 N N . PRO A 1 92 ? 3.385 -6.946 -20.567 1.00 86.00 92 PRO A N 1
ATOM 686 C CA . PRO A 1 92 ? 4.469 -7.230 -19.634 1.00 86.00 92 PRO A CA 1
ATOM 687 C C . PRO A 1 92 ? 5.623 -7.974 -20.310 1.00 86.00 92 PRO A C 1
ATOM 689 O O . PRO A 1 92 ? 5.436 -8.977 -21.002 1.00 86.00 92 PRO A O 1
ATOM 692 N N . MET A 1 93 ? 6.853 -7.542 -20.029 1.00 90.06 93 MET A N 1
ATOM 693 C CA . MET A 1 93 ? 8.065 -8.193 -20.522 1.00 90.06 93 MET A CA 1
ATOM 694 C C . MET A 1 93 ? 8.519 -9.309 -19.569 1.00 90.06 93 MET A C 1
ATOM 696 O O . MET A 1 93 ? 8.947 -9.079 -18.426 1.00 90.06 93 MET A O 1
ATOM 700 N N . LYS A 1 94 ? 8.469 -10.548 -20.064 1.00 89.69 94 LYS A N 1
ATOM 701 C CA . LYS A 1 94 ? 8.817 -11.770 -19.328 1.00 89.69 94 LYS A CA 1
ATOM 702 C C . LYS A 1 94 ? 10.336 -11.906 -19.157 1.00 89.69 94 LYS A C 1
ATOM 704 O O . LYS A 1 94 ? 11.049 -11.904 -20.158 1.00 89.69 94 LYS A O 1
ATOM 709 N N . PRO A 1 95 ? 10.855 -12.127 -17.929 1.00 88.44 95 PRO A N 1
ATOM 710 C CA . PRO A 1 95 ? 12.297 -12.121 -17.646 1.00 88.44 95 PRO A CA 1
ATOM 711 C C . PRO A 1 95 ? 13.142 -13.066 -18.510 1.00 88.44 95 PRO A C 1
ATOM 713 O O . PRO A 1 95 ? 14.285 -12.744 -18.832 1.00 88.44 95 PRO A O 1
ATOM 716 N N . LEU A 1 96 ? 12.592 -14.237 -18.841 1.00 90.75 96 LEU A N 1
ATOM 717 C CA . LEU A 1 96 ? 13.292 -15.330 -19.524 1.00 90.75 96 LEU A CA 1
ATOM 718 C C . LEU A 1 96 ? 13.156 -15.290 -21.051 1.00 90.75 96 LEU A C 1
ATOM 720 O O . LEU A 1 96 ? 13.623 -16.203 -21.724 1.00 90.75 96 LEU A O 1
ATOM 724 N N . GLN A 1 97 ? 12.518 -14.262 -21.603 1.00 91.75 97 GLN A N 1
ATOM 725 C CA . GLN A 1 97 ? 12.330 -14.120 -23.041 1.00 91.75 97 GLN A CA 1
ATOM 726 C C . GLN A 1 97 ? 13.389 -13.175 -23.621 1.00 91.75 97 GLN A C 1
ATOM 728 O O . GLN A 1 97 ? 13.868 -12.268 -22.934 1.00 91.75 97 GLN A O 1
ATOM 733 N N . SER A 1 98 ? 13.807 -13.434 -24.861 1.00 91.56 98 SER A N 1
ATOM 734 C CA . SER A 1 98 ? 14.816 -12.616 -25.541 1.00 91.56 98 SER A CA 1
ATOM 735 C C . SER A 1 98 ? 14.222 -11.284 -25.990 1.00 91.56 98 SER A C 1
ATOM 737 O O . SER A 1 98 ? 13.053 -11.220 -26.361 1.00 91.56 98 SER A O 1
ATOM 739 N N . LEU A 1 99 ? 15.020 -10.218 -25.958 1.00 90.44 99 LEU A N 1
ATOM 740 C CA . LEU A 1 99 ? 14.597 -8.878 -26.372 1.00 90.44 99 LEU A CA 1
ATOM 741 C C . LEU A 1 99 ? 14.364 -8.783 -27.890 1.00 90.44 99 LEU A C 1
ATOM 743 O O . LEU A 1 99 ? 13.536 -7.987 -28.328 1.00 90.44 99 LEU A O 1
ATOM 747 N N . ASN A 1 100 ? 15.044 -9.617 -28.681 1.00 90.38 100 ASN A N 1
ATOM 748 C CA . ASN A 1 100 ? 14.869 -9.719 -30.131 1.00 90.38 100 ASN A CA 1
ATOM 749 C C . ASN A 1 100 ? 13.643 -10.547 -30.544 1.00 90.38 100 ASN A C 1
ATOM 751 O O . ASN A 1 100 ? 13.403 -10.714 -31.743 1.00 90.38 100 ASN A O 1
ATOM 755 N N . ASP A 1 101 ? 12.880 -11.066 -29.577 1.00 89.38 101 ASP A N 1
ATOM 756 C CA . ASP A 1 101 ? 11.613 -11.718 -29.859 1.00 89.38 101 ASP A CA 1
ATOM 757 C C . ASP A 1 101 ? 10.715 -10.733 -30.630 1.00 89.38 101 ASP A C 1
ATOM 759 O O . ASP A 1 101 ? 10.604 -9.569 -30.222 1.00 89.38 101 ASP A O 1
ATOM 763 N N . PRO A 1 102 ? 10.081 -11.153 -31.741 1.00 86.19 102 PRO A N 1
ATOM 764 C CA . PRO A 1 102 ? 9.163 -10.308 -32.502 1.00 86.19 102 PRO A CA 1
ATOM 765 C C . PRO A 1 102 ? 8.036 -9.688 -31.668 1.00 86.19 102 PRO A C 1
ATOM 767 O O . PRO A 1 102 ? 7.501 -8.654 -32.059 1.00 86.19 102 PRO A O 1
ATOM 770 N N . LYS A 1 103 ? 7.682 -10.298 -30.529 1.00 86.38 103 LYS A N 1
ATOM 771 C CA . LYS A 1 103 ? 6.714 -9.748 -29.573 1.00 86.38 103 LYS A CA 1
ATOM 772 C C . LYS A 1 103 ? 7.219 -8.497 -28.857 1.00 86.38 103 LYS A C 1
ATOM 774 O O . LYS A 1 103 ? 6.405 -7.683 -28.454 1.00 86.38 103 LYS A O 1
ATOM 779 N N . TYR A 1 104 ? 8.533 -8.333 -28.704 1.00 88.81 104 TYR A N 1
ATOM 780 C CA . TYR A 1 104 ? 9.135 -7.152 -28.088 1.00 88.81 104 TYR A CA 1
ATOM 781 C C . TYR A 1 104 ? 9.666 -6.190 -29.146 1.00 88.81 104 TYR A C 1
ATOM 783 O O . TYR A 1 104 ? 8.912 -5.387 -29.697 1.00 88.81 104 TYR A O 1
ATOM 791 N N . PHE A 1 105 ? 10.964 -6.253 -29.432 1.00 88.62 105 PHE A N 1
ATOM 792 C CA . PHE A 1 105 ? 11.611 -5.333 -30.360 1.00 88.62 105 PHE A CA 1
ATOM 793 C C . PHE A 1 105 ? 11.785 -5.945 -31.753 1.00 88.62 105 PHE A C 1
ATOM 795 O O . PHE A 1 105 ? 11.757 -5.227 -32.752 1.00 88.62 105 PHE A O 1
ATOM 802 N N . GLY A 1 106 ? 11.916 -7.273 -31.837 1.00 83.94 106 GLY A N 1
ATOM 803 C CA . GLY A 1 106 ? 12.292 -7.960 -33.068 1.00 83.94 106 GLY A CA 1
ATOM 804 C C . GLY A 1 106 ? 13.779 -7.802 -33.417 1.00 83.94 106 GLY A C 1
ATOM 805 O O . GLY A 1 106 ? 14.530 -7.067 -32.777 1.00 83.94 106 GLY A O 1
ATOM 806 N N . ALA A 1 107 ? 14.219 -8.509 -34.461 1.00 76.19 107 ALA A N 1
ATOM 807 C CA . ALA A 1 107 ? 15.631 -8.575 -34.855 1.00 76.19 107 ALA A CA 1
ATOM 808 C C . ALA A 1 107 ? 16.188 -7.282 -35.489 1.00 76.19 107 ALA A C 1
ATOM 810 O O . ALA A 1 107 ? 17.396 -7.071 -35.457 1.00 76.19 107 ALA A O 1
ATOM 811 N N . ASN A 1 108 ? 15.321 -6.423 -36.038 1.00 78.12 108 ASN A N 1
ATOM 812 C CA . ASN A 1 108 ? 15.696 -5.209 -36.782 1.00 78.12 108 ASN A CA 1
ATOM 813 C C . ASN A 1 108 ? 15.238 -3.930 -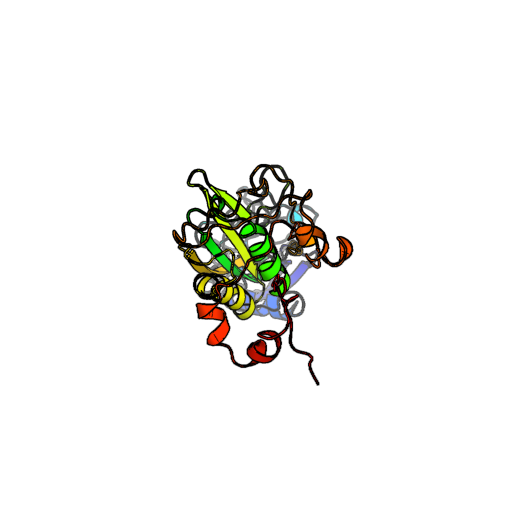36.067 1.00 78.12 108 ASN A C 1
ATOM 815 O O . ASN A 1 108 ? 14.819 -2.965 -36.704 1.00 78.12 108 ASN A O 1
ATOM 819 N N . PHE A 1 109 ? 15.215 -3.951 -34.739 1.00 84.44 109 PHE A N 1
ATOM 820 C CA . PHE A 1 109 ? 14.783 -2.800 -33.966 1.00 84.44 109 PHE A CA 1
ATOM 821 C C . PHE A 1 109 ? 15.771 -1.641 -34.090 1.00 84.44 109 PHE A C 1
ATOM 823 O O . PHE A 1 109 ? 16.960 -1.789 -33.812 1.00 84.44 109 PHE A O 1
ATOM 830 N N . GLU A 1 110 ? 15.247 -0.470 -34.438 1.00 81.50 110 GLU A N 1
ATOM 831 C CA . GLU A 1 110 ? 15.987 0.784 -34.447 1.00 81.50 110 GLU A CA 1
ATOM 832 C C . GLU A 1 110 ? 15.312 1.779 -33.509 1.00 81.50 110 GLU A C 1
ATOM 834 O O . GLU A 1 110 ? 14.131 2.107 -33.649 1.00 81.50 110 GLU A O 1
ATOM 839 N N . SER A 1 111 ? 16.090 2.272 -32.554 1.00 79.88 111 SER A N 1
ATOM 840 C CA . SER A 1 111 ? 15.654 3.292 -31.609 1.00 79.88 111 SER A CA 1
ATOM 841 C C . SER A 1 111 ? 15.590 4.651 -32.291 1.00 79.88 111 SER A C 1
ATOM 843 O O . SER A 1 111 ? 16.559 5.072 -32.928 1.00 79.88 111 SER A O 1
ATOM 845 N N . ARG A 1 112 ? 14.472 5.367 -32.136 1.00 79.62 112 ARG A N 1
ATOM 846 C CA . ARG A 1 112 ? 14.352 6.756 -32.595 1.00 79.62 112 ARG A CA 1
ATOM 847 C C . ARG A 1 112 ? 14.383 7.716 -31.416 1.00 79.62 112 ARG A C 1
ATOM 849 O O . ARG A 1 112 ? 13.859 7.438 -30.335 1.00 79.62 112 ARG A O 1
ATOM 856 N N . ALA A 1 113 ? 14.981 8.883 -31.645 1.00 75.69 113 ALA A N 1
ATOM 857 C CA . ALA A 1 113 ? 14.998 9.956 -30.662 1.00 75.69 113 ALA A CA 1
ATOM 858 C C . ALA A 1 113 ? 13.562 10.353 -30.269 1.00 75.69 113 ALA A C 1
ATOM 860 O O . ALA A 1 113 ? 12.689 10.486 -31.126 1.00 75.69 113 ALA A O 1
ATOM 861 N N . GLY A 1 114 ? 13.325 10.532 -28.968 1.00 75.94 114 GLY A N 1
ATOM 862 C CA . GLY A 1 114 ? 12.033 10.971 -28.430 1.00 75.94 114 GLY A CA 1
ATOM 863 C C . GLY A 1 114 ? 10.979 9.875 -28.228 1.00 75.94 114 GLY A C 1
ATOM 864 O O . GLY A 1 114 ? 9.893 10.191 -27.744 1.00 75.94 114 GLY A O 1
ATOM 865 N N . GLN A 1 115 ? 11.277 8.610 -28.545 1.00 86.88 115 GLN A N 1
ATOM 866 C CA . GLN A 1 115 ? 10.403 7.469 -28.242 1.00 86.88 115 GLN A CA 1
ATOM 867 C C . GLN A 1 115 ? 10.784 6.831 -26.907 1.00 86.88 115 GLN A C 1
ATOM 869 O O . GLN A 1 115 ? 11.967 6.659 -26.628 1.00 86.88 115 GLN A O 1
ATOM 874 N N . ILE A 1 116 ? 9.798 6.448 -26.101 1.00 85.81 116 ILE A N 1
ATOM 875 C CA . ILE A 1 116 ? 9.970 5.541 -24.967 1.00 85.81 116 ILE A CA 1
ATOM 876 C C . ILE A 1 116 ? 9.548 4.151 -25.421 1.00 85.81 116 ILE A C 1
ATOM 878 O O . ILE A 1 116 ? 8.477 3.971 -25.996 1.00 85.81 116 ILE A O 1
ATOM 882 N N . HIS A 1 117 ? 10.405 3.169 -25.160 1.00 90.12 117 HIS A N 1
ATOM 883 C CA . HIS A 1 117 ? 10.200 1.785 -25.578 1.00 90.12 117 HIS A CA 1
ATOM 884 C C . HIS A 1 117 ? 9.786 0.898 -24.406 1.00 90.12 117 HIS A C 1
ATOM 886 O O . HIS A 1 117 ? 9.069 -0.084 -24.594 1.00 90.12 117 HIS A O 1
ATOM 892 N N . VAL A 1 118 ? 10.220 1.255 -23.193 1.00 90.75 118 VAL A N 1
ATOM 893 C CA . VAL A 1 118 ? 9.996 0.471 -21.978 1.00 90.75 118 VAL A CA 1
ATOM 894 C C . VAL A 1 118 ? 9.465 1.355 -20.858 1.00 90.75 118 VAL A C 1
ATOM 896 O O . VAL A 1 118 ? 10.057 2.383 -20.530 1.00 90.75 118 VAL A O 1
ATOM 899 N N . LEU A 1 119 ? 8.369 0.927 -20.242 1.00 87.19 119 LEU A N 1
ATOM 900 C CA . LEU A 1 119 ? 7.894 1.465 -18.974 1.00 87.19 119 LEU A CA 1
ATOM 901 C C . LEU A 1 119 ? 8.470 0.633 -17.837 1.00 87.19 119 LEU A C 1
ATOM 903 O O . LEU A 1 119 ? 8.366 -0.596 -17.837 1.00 87.19 119 LEU A O 1
ATOM 907 N N . VAL A 1 120 ? 9.075 1.314 -16.875 1.00 86.44 120 VAL A N 1
ATOM 908 C CA . VAL A 1 120 ? 9.668 0.715 -15.686 1.00 86.44 120 VAL A CA 1
ATOM 909 C C . VAL A 1 120 ? 8.740 0.978 -14.517 1.00 86.44 120 VAL A C 1
ATOM 911 O O . VAL A 1 120 ? 8.496 2.124 -14.149 1.00 86.44 120 VAL A O 1
ATOM 914 N N . VAL A 1 121 ? 8.224 -0.093 -13.932 1.00 80.50 121 VAL A N 1
ATOM 915 C CA . VAL A 1 121 ? 7.367 -0.030 -12.755 1.00 80.50 121 VAL A CA 1
ATOM 916 C C . VAL A 1 121 ? 8.161 -0.550 -11.570 1.00 80.50 121 VAL A C 1
ATOM 918 O O . VAL A 1 121 ? 8.592 -1.708 -11.548 1.00 80.50 121 VAL A O 1
ATOM 921 N N . VAL A 1 122 ? 8.356 0.330 -10.591 1.00 79.00 122 VAL A N 1
ATOM 922 C CA . VAL A 1 122 ? 8.978 0.007 -9.310 1.00 79.00 122 VAL A CA 1
ATOM 923 C C . VAL A 1 122 ? 7.851 -0.309 -8.329 1.00 79.00 122 VAL A C 1
ATOM 925 O O . VAL A 1 122 ? 7.129 0.601 -7.918 1.00 79.00 122 VAL A O 1
ATOM 928 N N . PRO A 1 123 ? 7.632 -1.590 -7.980 1.00 73.94 123 PRO A N 1
ATOM 929 C CA . PRO A 1 123 ? 6.591 -1.928 -7.030 1.00 73.94 123 PRO A CA 1
ATOM 930 C C . PRO A 1 123 ? 7.026 -1.502 -5.628 1.00 73.94 123 PRO A C 1
ATOM 932 O O . PRO A 1 123 ? 8.026 -1.987 -5.088 1.00 73.94 123 PRO A O 1
ATOM 935 N N . LYS A 1 124 ? 6.233 -0.632 -5.012 1.00 75.94 124 LYS A N 1
ATOM 936 C CA . LYS A 1 124 ? 6.299 -0.348 -3.587 1.00 75.94 124 LYS A CA 1
ATOM 937 C C . LYS A 1 124 ? 5.591 -1.468 -2.842 1.00 75.94 124 LYS A C 1
ATOM 939 O O . LYS A 1 124 ? 4.381 -1.655 -2.959 1.00 75.94 124 LYS A O 1
ATOM 944 N N . LYS A 1 125 ? 6.363 -2.221 -2.069 1.00 78.88 125 LYS A N 1
ATOM 945 C CA . LYS A 1 125 ? 5.832 -3.246 -1.176 1.00 78.88 125 LYS A CA 1
ATOM 946 C C . LYS A 1 125 ? 5.144 -2.580 0.013 1.00 78.88 125 LYS A C 1
ATOM 948 O O . LYS A 1 125 ? 5.791 -1.851 0.759 1.00 78.88 125 LYS A O 1
ATOM 953 N N . LEU A 1 126 ? 3.865 -2.876 0.194 1.00 87.75 126 LEU A N 1
ATOM 954 C CA . LEU A 1 126 ? 3.044 -2.437 1.315 1.00 87.75 126 LEU A CA 1
ATOM 955 C C . LEU A 1 126 ? 2.399 -3.649 1.995 1.00 87.75 126 LEU A C 1
ATOM 957 O O . LEU A 1 126 ? 2.437 -4.777 1.501 1.00 87.75 126 LEU A O 1
ATOM 961 N N . TRP A 1 127 ? 1.807 -3.400 3.152 1.00 92.00 127 TRP A N 1
ATOM 962 C CA . TRP A 1 127 ? 1.086 -4.387 3.938 1.00 92.00 127 TRP A CA 1
ATOM 963 C C . TRP A 1 127 ? -0.323 -3.885 4.175 1.00 92.00 127 TRP A C 1
ATOM 965 O O . TRP A 1 127 ? -0.508 -2.820 4.762 1.00 92.00 127 TRP A O 1
ATOM 975 N N . LEU A 1 128 ? -1.301 -4.645 3.705 1.00 93.00 128 LEU A N 1
ATOM 976 C CA . LEU A 1 128 ? -2.706 -4.353 3.899 1.00 93.00 128 LEU A CA 1
ATOM 977 C C . LEU A 1 128 ? -3.207 -5.102 5.130 1.00 93.00 128 LEU A C 1
ATOM 979 O O . LEU A 1 128 ? -3.074 -6.322 5.219 1.00 93.00 128 LEU A O 1
ATOM 983 N N . VAL A 1 129 ? -3.802 -4.368 6.062 1.00 96.69 129 VAL A N 1
ATOM 984 C CA . VAL A 1 129 ? -4.593 -4.939 7.149 1.00 96.69 129 VAL A CA 1
ATOM 985 C C . VAL A 1 129 ? -6.058 -4.776 6.788 1.00 96.69 129 VAL A C 1
ATOM 987 O O . VAL A 1 129 ? -6.547 -3.646 6.697 1.00 96.69 129 VAL A O 1
ATOM 990 N N . THR A 1 130 ? -6.756 -5.898 6.619 1.00 95.88 130 THR A N 1
ATOM 991 C CA . THR A 1 130 ? -8.219 -5.903 6.568 1.00 95.88 130 THR A CA 1
ATOM 992 C C . THR A 1 130 ? -8.773 -6.508 7.847 1.00 95.88 130 THR A C 1
ATOM 994 O O . THR A 1 130 ? -8.243 -7.495 8.368 1.00 95.88 130 THR A O 1
ATOM 997 N N . ALA A 1 131 ? -9.823 -5.907 8.397 1.00 96.00 131 ALA A N 1
ATOM 998 C CA . ALA A 1 131 ? -10.512 -6.465 9.551 1.00 96.00 131 ALA A CA 1
ATOM 999 C C . ALA A 1 131 ? -12.009 -6.145 9.558 1.00 96.00 131 ALA A C 1
ATOM 1001 O O . ALA A 1 131 ? -12.457 -5.165 8.966 1.00 96.00 131 ALA A O 1
ATOM 1002 N N . SER A 1 132 ? -12.763 -6.998 10.246 1.00 95.94 132 SER A N 1
ATOM 1003 C CA . SER A 1 132 ? -14.194 -6.857 10.514 1.00 95.94 132 SER A CA 1
ATOM 1004 C C . SER A 1 132 ? -14.426 -7.035 12.007 1.00 95.94 132 SER A C 1
ATOM 1006 O O . SER A 1 132 ? -14.055 -8.072 12.565 1.00 95.94 132 SER A O 1
ATOM 1008 N N . ILE A 1 133 ? -15.056 -6.049 12.639 1.00 93.44 133 ILE A N 1
ATOM 1009 C CA . ILE A 1 133 ? -15.516 -6.128 14.029 1.00 93.44 133 ILE A CA 1
ATOM 1010 C C . ILE A 1 133 ? -17.036 -6.268 13.999 1.00 93.44 133 ILE A C 1
ATOM 1012 O O . ILE A 1 133 ? -17.727 -5.327 13.612 1.00 93.44 133 ILE A O 1
ATOM 1016 N N . ALA A 1 134 ? -17.552 -7.441 14.363 1.00 91.44 134 ALA A N 1
ATOM 1017 C CA . ALA A 1 134 ? -18.990 -7.706 14.370 1.00 91.44 134 ALA A CA 1
ATOM 1018 C C . ALA A 1 134 ? -19.706 -6.852 15.426 1.00 91.44 134 ALA A C 1
ATOM 1020 O O . ALA A 1 134 ? -19.143 -6.621 16.494 1.00 91.44 134 ALA A O 1
ATOM 1021 N N . ASN A 1 135 ? -20.936 -6.414 15.134 1.00 85.88 135 ASN A N 1
ATOM 1022 C CA . ASN A 1 135 ? -21.784 -5.627 16.041 1.00 85.88 135 ASN A CA 1
ATOM 1023 C C . ASN A 1 135 ? -21.117 -4.358 16.605 1.00 85.88 135 ASN A C 1
ATOM 1025 O O . ASN A 1 135 ? -21.445 -3.901 17.694 1.00 85.88 135 ASN A O 1
ATOM 1029 N N . ALA A 1 136 ? -20.191 -3.748 15.863 1.00 85.69 136 ALA A N 1
ATOM 1030 C CA . ALA A 1 136 ? -19.403 -2.619 16.351 1.00 85.69 136 ALA A CA 1
ATOM 1031 C C . ALA A 1 136 ? -20.229 -1.355 16.664 1.00 85.69 136 ALA A C 1
ATOM 1033 O O . ALA A 1 136 ? -19.706 -0.431 17.286 1.00 85.69 136 ALA A O 1
ATOM 1034 N N . LEU A 1 137 ? -21.493 -1.287 16.228 1.00 81.06 137 LEU A N 1
ATOM 1035 C CA . LEU A 1 137 ? -22.414 -0.212 16.607 1.00 81.06 137 LEU A CA 1
ATOM 1036 C C . LEU A 1 137 ? -23.012 -0.371 18.018 1.00 81.06 13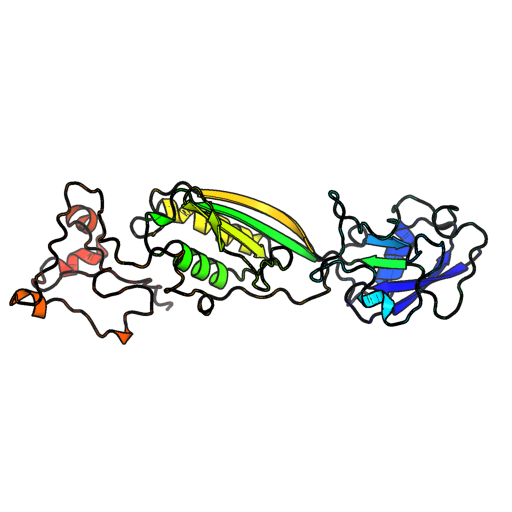7 LEU A C 1
ATOM 1038 O O . LEU A 1 137 ? -23.615 0.573 18.520 1.00 81.06 137 LEU A O 1
ATOM 1042 N N . GLU A 1 138 ? -22.863 -1.533 18.659 1.00 77.19 138 GLU A N 1
ATOM 1043 C CA . GLU A 1 138 ? -23.389 -1.802 20.008 1.00 77.19 138 GLU A CA 1
ATOM 1044 C C . GLU A 1 138 ? -22.488 -1.246 21.121 1.00 77.19 138 GLU A C 1
ATOM 1046 O O . GLU A 1 138 ? -22.909 -1.161 22.274 1.00 77.19 138 GLU A O 1
ATOM 1051 N N . ALA A 1 139 ? -21.262 -0.827 20.790 1.00 71.31 139 ALA A N 1
ATOM 1052 C CA . ALA A 1 139 ? -20.317 -0.258 21.741 1.00 71.31 139 ALA A CA 1
ATOM 1053 C C . ALA A 1 139 ? -19.785 1.105 21.290 1.00 71.31 139 ALA A C 1
ATOM 1055 O O . ALA A 1 139 ? -19.348 1.316 20.156 1.00 71.31 139 ALA A O 1
ATOM 1056 N N . VAL A 1 140 ? -19.770 2.041 22.237 1.00 72.88 140 VAL A N 1
ATOM 1057 C CA . VAL A 1 140 ? -19.265 3.397 22.021 1.00 72.88 140 VAL A CA 1
ATOM 1058 C C . VAL A 1 140 ? -17.738 3.376 21.934 1.00 72.88 140 VAL A C 1
ATOM 1060 O O . VAL A 1 140 ? -17.053 2.749 22.740 1.00 72.88 140 VAL A O 1
ATOM 1063 N N . GLY A 1 141 ? -17.186 4.108 20.966 1.00 74.75 141 GLY A N 1
ATOM 1064 C CA . GLY A 1 141 ? -15.749 4.384 20.900 1.00 74.75 141 GLY A CA 1
ATOM 1065 C C . GLY A 1 141 ? -14.888 3.323 20.207 1.00 74.75 141 GLY A C 1
ATOM 1066 O O . GLY A 1 141 ? -13.673 3.508 20.154 1.00 74.75 141 GLY A O 1
ATOM 1067 N N . ILE A 1 142 ? -15.463 2.263 19.617 1.00 83.88 142 ILE A N 1
ATOM 1068 C CA . ILE A 1 142 ? -14.689 1.290 18.817 1.00 83.88 142 ILE A CA 1
ATOM 1069 C C . ILE A 1 142 ? -13.958 1.993 17.667 1.00 83.88 142 ILE A C 1
ATOM 1071 O O . ILE A 1 142 ? -12.737 1.882 17.561 1.00 83.88 142 ILE A O 1
ATOM 1075 N N . ARG A 1 143 ? -14.673 2.759 16.830 1.00 86.69 143 ARG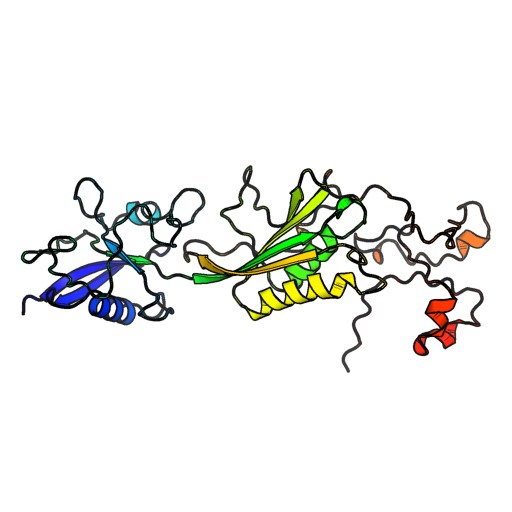 A N 1
ATOM 1076 C CA . ARG A 1 143 ? -14.074 3.449 15.672 1.00 86.69 143 ARG A CA 1
ATOM 1077 C C . ARG A 1 143 ? -13.005 4.457 16.103 1.00 86.69 143 ARG A C 1
ATOM 1079 O O . ARG A 1 143 ? -11.916 4.444 15.539 1.00 86.69 143 ARG A O 1
ATOM 1086 N N . ALA A 1 144 ? -13.262 5.242 17.153 1.00 83.69 144 ALA A N 1
ATOM 1087 C CA . ALA A 1 144 ? -12.269 6.134 17.763 1.00 83.69 144 ALA A CA 1
ATOM 1088 C C . ALA A 1 144 ? -10.990 5.371 18.142 1.00 83.69 144 ALA A C 1
ATOM 1090 O O . ALA A 1 144 ? -9.882 5.717 17.738 1.00 83.69 144 ALA A O 1
ATOM 1091 N N . ARG A 1 145 ? -11.146 4.262 18.866 1.00 85.81 145 ARG A N 1
ATOM 1092 C CA . ARG A 1 145 ? -10.022 3.463 19.343 1.00 85.81 145 ARG A CA 1
ATOM 1093 C C . ARG A 1 145 ? -9.213 2.844 18.196 1.00 85.81 145 ARG A C 1
ATOM 1095 O O . ARG A 1 145 ? -7.992 2.736 18.298 1.00 85.81 145 ARG A O 1
ATOM 1102 N N . VAL A 1 146 ? -9.870 2.490 17.093 1.00 91.00 146 VAL A N 1
ATOM 1103 C CA . VAL A 1 146 ? -9.216 2.019 15.863 1.00 91.00 146 VAL A CA 1
ATOM 1104 C C . VAL A 1 146 ? -8.461 3.151 15.148 1.00 91.00 146 VAL A C 1
ATOM 1106 O O . VAL A 1 146 ? -7.323 2.931 14.727 1.00 91.00 146 VAL A O 1
ATOM 1109 N N . TYR A 1 147 ? -9.025 4.362 15.053 1.00 89.12 147 TYR A N 1
ATOM 1110 C CA . TYR A 1 147 ? -8.316 5.540 14.523 1.00 89.12 147 TYR A CA 1
ATOM 1111 C C . TYR A 1 147 ? -7.044 5.839 15.328 1.00 89.12 147 TYR A C 1
ATOM 1113 O O . TYR A 1 147 ? -5.990 6.110 14.748 1.00 89.12 147 TYR A O 1
ATOM 1121 N N . GLU A 1 148 ? -7.121 5.763 16.658 1.00 87.75 148 GLU A N 1
ATOM 1122 C CA . GLU A 1 148 ? -5.986 6.017 17.552 1.00 87.75 148 GLU A CA 1
ATOM 1123 C C . GLU A 1 148 ? -4.858 5.004 17.309 1.00 87.75 148 GLU A C 1
ATOM 1125 O O . GLU A 1 148 ? -3.723 5.396 17.035 1.00 87.75 148 GLU A O 1
ATOM 1130 N N . ALA A 1 149 ? -5.182 3.707 17.310 1.00 90.44 149 ALA A N 1
ATOM 1131 C CA . ALA A 1 149 ? -4.210 2.642 17.057 1.00 90.44 149 ALA A CA 1
ATOM 1132 C C . ALA A 1 149 ? -3.595 2.732 15.655 1.00 90.44 149 ALA A C 1
ATOM 1134 O O . ALA A 1 149 ? -2.396 2.525 15.469 1.00 90.44 149 ALA A O 1
ATOM 1135 N N . THR A 1 150 ? -4.404 3.092 14.661 1.00 93.56 150 THR A N 1
ATOM 1136 C CA . THR A 1 150 ? -3.926 3.278 13.289 1.00 93.56 150 THR A CA 1
ATOM 1137 C C . THR A 1 150 ? -2.962 4.459 13.190 1.00 93.56 150 THR A C 1
ATOM 1139 O O . THR A 1 150 ? -1.930 4.368 12.524 1.00 93.56 150 THR A O 1
ATOM 1142 N N . THR A 1 151 ? -3.246 5.547 13.908 1.00 91.06 151 THR A N 1
ATOM 1143 C CA . THR A 1 151 ? -2.364 6.719 13.988 1.00 91.06 151 THR A CA 1
ATOM 1144 C C . THR A 1 151 ? -1.031 6.369 14.653 1.00 91.06 151 THR A C 1
ATOM 1146 O O . THR A 1 151 ? 0.033 6.737 14.142 1.00 91.06 151 THR A O 1
ATOM 1149 N N . GLU A 1 152 ? -1.083 5.628 15.767 1.00 91.75 152 GLU A N 1
ATOM 1150 C CA . GLU A 1 152 ? 0.085 5.166 16.528 1.00 91.75 152 GLU A CA 1
ATOM 1151 C C . GLU A 1 152 ? 0.987 4.247 15.697 1.00 91.75 152 GLU A C 1
ATOM 1153 O O . GLU A 1 152 ? 2.214 4.339 15.765 1.00 91.75 152 GLU A O 1
ATOM 1158 N N . HIS A 1 153 ? 0.392 3.379 14.881 1.00 93.50 153 HIS A N 1
ATOM 1159 C CA . HIS A 1 153 ? 1.121 2.421 14.053 1.00 93.50 153 HIS A CA 1
ATOM 1160 C C . HIS A 1 153 ? 1.414 2.924 12.635 1.00 93.50 153 HIS A C 1
ATOM 1162 O O . HIS A 1 153 ? 1.926 2.163 11.819 1.00 93.50 153 HIS A O 1
ATOM 1168 N N . VAL A 1 154 ? 1.188 4.213 12.359 1.00 94.44 154 VAL A N 1
ATOM 1169 C CA . VAL A 1 154 ? 1.522 4.852 11.074 1.00 94.44 154 VAL A CA 1
ATOM 1170 C C . VAL A 1 154 ? 0.799 4.168 9.903 1.00 94.44 154 VAL A C 1
ATOM 1172 O O . VAL A 1 154 ? 1.424 3.689 8.959 1.00 94.44 154 VAL A O 1
ATOM 1175 N N . GLY A 1 155 ? -0.527 4.080 10.001 1.00 94.81 155 GLY A N 1
ATOM 1176 C CA . GLY A 1 155 ? -1.379 3.590 8.922 1.00 94.81 155 GLY A CA 1
ATOM 1177 C C . GLY A 1 155 ? -1.685 4.652 7.866 1.00 94.81 155 GLY A C 1
ATOM 1178 O O . GLY A 1 155 ? -1.705 5.857 8.142 1.00 94.81 155 GLY A O 1
ATOM 1179 N N . PHE A 1 156 ? -1.956 4.185 6.653 1.00 93.12 156 PHE A N 1
ATOM 1180 C CA . PHE A 1 156 ? -2.265 5.002 5.487 1.00 93.12 156 PHE A CA 1
ATOM 1181 C C . PHE A 1 156 ? -3.586 4.583 4.850 1.00 93.12 156 PHE A C 1
ATOM 1183 O O . PHE A 1 156 ? -3.974 3.411 4.901 1.00 93.12 156 PHE A O 1
ATOM 1190 N N . TYR A 1 157 ? -4.253 5.547 4.223 1.00 90.00 157 TYR A N 1
ATOM 1191 C CA . TYR A 1 157 ? -5.419 5.285 3.394 1.00 90.00 157 TYR A CA 1
ATOM 1192 C C . TYR A 1 157 ? -5.031 4.513 2.131 1.00 90.00 157 TYR A C 1
ATOM 1194 O O . TYR A 1 157 ? -3.936 4.682 1.589 1.00 90.00 157 TYR A O 1
ATOM 1202 N N . ASP A 1 158 ? -5.962 3.696 1.642 1.00 84.38 158 ASP A N 1
ATOM 1203 C CA . ASP A 1 158 ? -5.885 3.130 0.300 1.00 84.38 158 ASP A CA 1
ATOM 1204 C C . ASP A 1 158 ? -6.648 4.032 -0.676 1.00 84.38 158 ASP A C 1
ATOM 1206 O O . ASP A 1 158 ? -7.879 4.042 -0.683 1.00 84.38 158 ASP A O 1
ATOM 1210 N N . SER A 1 159 ? -5.920 4.769 -1.520 1.00 73.75 159 SER A N 1
ATOM 1211 C CA . SER A 1 159 ? -6.502 5.681 -2.519 1.00 73.75 159 SER A CA 1
ATOM 1212 C C . SER A 1 159 ? -7.421 4.976 -3.527 1.00 73.75 159 SER A C 1
ATOM 1214 O O . SER A 1 159 ? -8.262 5.611 -4.164 1.00 73.75 159 SER A O 1
ATOM 1216 N N . ALA A 1 160 ? -7.323 3.648 -3.658 1.00 69.00 160 ALA A N 1
ATOM 1217 C CA . ALA A 1 160 ? -8.252 2.869 -4.473 1.00 69.00 160 ALA A CA 1
ATOM 1218 C C . ALA A 1 160 ? -9.685 2.886 -3.934 1.00 69.00 160 ALA A C 1
ATOM 1220 O O . ALA A 1 160 ? -10.634 2.853 -4.720 1.00 69.00 160 ALA A O 1
ATOM 1221 N N . LEU A 1 161 ? -9.837 2.961 -2.609 1.00 71.62 161 LEU A N 1
ATOM 1222 C CA . LEU A 1 161 ? -11.124 2.928 -1.915 1.00 71.62 161 LEU A CA 1
ATOM 1223 C C . LEU A 1 161 ? -11.792 4.301 -1.803 1.00 71.62 161 LEU A C 1
ATOM 1225 O O . LEU A 1 161 ? -12.746 4.459 -1.041 1.00 71.62 161 LEU A O 1
ATOM 1229 N N . GLN A 1 162 ? -11.340 5.295 -2.572 1.00 64.75 162 GLN A N 1
ATOM 1230 C CA . GLN A 1 162 ? -12.035 6.576 -2.645 1.00 64.75 162 GLN A CA 1
ATOM 1231 C C . GLN A 1 162 ? -13.487 6.385 -3.090 1.00 64.75 162 GLN A C 1
ATOM 1233 O O . GLN A 1 162 ? -13.774 5.837 -4.157 1.00 64.75 162 GLN A O 1
ATOM 1238 N N . SER A 1 163 ? -14.409 6.877 -2.271 1.00 56.31 163 SER A N 1
ATOM 1239 C CA . SER A 1 163 ? -15.827 6.999 -2.601 1.00 56.31 163 SER A CA 1
ATOM 1240 C C . SER A 1 163 ? -16.225 8.446 -2.346 1.00 56.31 163 SER A C 1
ATOM 1242 O O . SER A 1 163 ? -15.907 8.981 -1.287 1.00 56.31 163 SER A O 1
ATOM 1244 N N . ASP A 1 164 ? -16.870 9.094 -3.318 1.00 57.97 164 ASP A N 1
ATOM 1245 C CA . ASP A 1 164 ? -17.262 10.515 -3.252 1.00 57.97 164 ASP A CA 1
ATOM 1246 C C . ASP A 1 164 ? -16.121 11.490 -2.893 1.00 57.97 164 ASP A C 1
ATOM 1248 O O . ASP A 1 164 ? -16.328 12.513 -2.244 1.00 57.97 164 ASP A O 1
ATOM 1252 N N . GLY A 1 165 ? -14.889 11.183 -3.315 1.00 57.69 165 GLY A N 1
ATOM 1253 C CA . GLY A 1 165 ? -13.728 12.047 -3.075 1.00 57.69 165 GLY A CA 1
ATOM 1254 C C . GLY A 1 165 ? -13.188 12.015 -1.642 1.00 57.69 165 GLY A C 1
ATOM 1255 O O . GLY A 1 165 ? -12.341 12.840 -1.306 1.00 57.69 165 GLY A O 1
ATOM 1256 N N . GLN A 1 166 ? -13.635 11.069 -0.809 1.00 60.69 166 GLN A N 1
ATOM 1257 C CA . GLN A 1 166 ? -13.035 10.796 0.496 1.00 60.69 166 GLN A CA 1
ATOM 1258 C C . GLN A 1 166 ? -12.412 9.402 0.535 1.00 60.69 166 GLN A C 1
ATOM 1260 O O . GLN A 1 166 ? -13.035 8.407 0.154 1.00 60.69 166 GLN A O 1
ATOM 1265 N N . ASP A 1 167 ? -11.175 9.335 1.023 1.00 68.88 167 ASP A N 1
ATOM 1266 C CA . ASP A 1 167 ? -10.515 8.074 1.327 1.00 68.88 167 ASP A CA 1
ATOM 1267 C C . ASP A 1 167 ? -11.225 7.379 2.496 1.00 68.88 167 ASP A C 1
ATOM 1269 O O . ASP A 1 167 ? -11.404 7.955 3.573 1.00 68.88 167 ASP A O 1
ATOM 1273 N N . ARG A 1 168 ? -11.616 6.115 2.307 1.00 81.62 168 ARG A N 1
ATOM 1274 C CA . ARG A 1 168 ? -12.261 5.312 3.353 1.00 81.62 168 ARG A CA 1
ATOM 1275 C C . ARG A 1 168 ? -11.287 4.283 3.915 1.00 81.62 168 ARG A C 1
ATOM 1277 O O . ARG A 1 168 ? -10.960 3.307 3.252 1.00 81.62 168 ARG A O 1
ATOM 1284 N N . ALA A 1 169 ? -10.860 4.487 5.162 1.00 90.12 169 ALA A N 1
ATOM 1285 C CA . ALA A 1 169 ? -10.134 3.478 5.943 1.00 90.12 169 ALA A CA 1
ATOM 1286 C C . ALA A 1 169 ? -11.059 2.667 6.861 1.00 90.12 169 ALA A C 1
ATOM 1288 O O . ALA A 1 169 ? -10.803 1.492 7.124 1.00 90.12 169 ALA A O 1
ATOM 1289 N N . PHE A 1 170 ? -12.136 3.292 7.350 1.00 91.25 170 PHE A N 1
ATOM 1290 C CA . PHE A 1 170 ? -13.081 2.670 8.273 1.00 91.25 170 PHE A CA 1
ATOM 1291 C C . PHE A 1 170 ? -14.511 3.046 7.907 1.00 91.25 170 PHE A C 1
ATOM 1293 O O . PHE A 1 170 ? -14.818 4.234 7.781 1.00 91.25 170 PHE A O 1
ATOM 1300 N N . TRP A 1 171 ? -15.380 2.052 7.768 1.00 89.31 171 TRP A N 1
ATOM 1301 C CA . TRP A 1 171 ? -16.798 2.245 7.468 1.00 89.31 171 TRP A CA 1
ATOM 1302 C C . TRP A 1 171 ? -17.632 1.134 8.098 1.00 89.31 171 TRP A C 1
ATOM 1304 O O . TRP A 1 171 ? -17.119 0.057 8.399 1.00 89.31 171 TRP A O 1
ATOM 1314 N N . TYR A 1 172 ? -18.915 1.409 8.309 1.00 88.31 172 TYR A N 1
ATOM 1315 C CA . TYR A 1 172 ? -19.864 0.406 8.772 1.00 88.31 172 TYR A CA 1
ATOM 1316 C C . TYR A 1 172 ? -20.562 -0.248 7.583 1.00 88.31 172 TYR A C 1
ATOM 1318 O O . TYR A 1 172 ? -20.906 0.434 6.618 1.00 88.31 172 TYR A O 1
ATOM 1326 N N . GLU A 1 173 ? -20.765 -1.556 7.670 1.00 89.62 173 GLU A N 1
ATOM 1327 C CA . GLU A 1 173 ? -21.573 -2.331 6.725 1.00 89.62 173 GLU A CA 1
ATOM 1328 C C . GLU A 1 173 ? -23.031 -2.416 7.205 1.00 89.62 173 GLU A C 1
ATOM 1330 O O . GLU A 1 173 ? -23.355 -2.075 8.349 1.00 89.62 173 GLU A O 1
ATOM 1335 N N . GLU A 1 174 ? -23.928 -2.896 6.339 1.00 86.50 174 GLU A N 1
ATOM 1336 C CA . GLU A 1 174 ? -25.356 -3.072 6.658 1.00 86.50 174 GLU A CA 1
ATOM 1337 C C . GLU A 1 174 ? -25.590 -3.991 7.871 1.00 86.50 174 GLU A C 1
ATOM 1339 O O . GLU A 1 174 ? -26.539 -3.801 8.633 1.00 86.50 174 GLU A O 1
ATOM 1344 N N . ASP A 1 175 ? -24.688 -4.950 8.095 1.00 87.50 175 ASP A N 1
ATOM 1345 C CA . ASP A 1 175 ? -24.707 -5.879 9.230 1.00 87.50 175 ASP A CA 1
ATOM 1346 C C . ASP A 1 175 ? -24.202 -5.260 10.548 1.00 87.50 175 ASP A C 1
ATOM 1348 O O . ASP A 1 175 ? -24.009 -5.971 11.535 1.00 87.50 175 ASP A O 1
ATOM 1352 N N . LYS A 1 176 ? -24.000 -3.934 10.581 1.00 87.25 176 LYS A N 1
ATOM 1353 C CA . LYS A 1 176 ? -23.474 -3.166 11.722 1.00 87.25 176 LYS A CA 1
ATOM 1354 C C . LYS A 1 176 ? -22.028 -3.503 12.090 1.00 87.25 176 LYS A C 1
ATOM 1356 O O . LYS A 1 176 ? -21.555 -3.072 13.149 1.00 87.25 176 LYS A O 1
ATOM 1361 N N . SER A 1 177 ? -21.312 -4.260 11.260 1.00 91.38 177 SER A N 1
ATOM 1362 C CA . SER A 1 177 ? -19.891 -4.507 11.469 1.00 91.38 177 SER A CA 1
ATOM 1363 C C . SER A 1 177 ? -19.059 -3.291 11.062 1.00 91.38 177 SER A C 1
ATOM 1365 O O . SER A 1 177 ? -19.387 -2.582 10.111 1.00 91.38 177 SER A O 1
ATOM 1367 N N . LEU A 1 178 ? -17.977 -3.026 11.799 1.00 91.94 178 LEU A N 1
ATOM 1368 C CA . LEU A 1 178 ? -16.982 -2.030 11.403 1.00 91.94 178 LEU A CA 1
ATOM 1369 C C . LEU A 1 178 ? -15.930 -2.713 10.534 1.00 91.94 178 LEU A C 1
ATOM 1371 O O . LEU A 1 178 ? -15.226 -3.617 10.999 1.00 91.94 178 LEU A O 1
ATOM 1375 N N . ARG A 1 179 ? -15.797 -2.244 9.297 1.00 94.25 179 ARG A N 1
ATOM 1376 C CA . ARG A 1 179 ? -14.736 -2.630 8.371 1.00 94.25 179 ARG A CA 1
ATOM 1377 C C . ARG A 1 179 ? -13.533 -1.728 8.541 1.00 94.25 179 ARG A C 1
ATOM 1379 O O . ARG A 1 179 ? -13.658 -0.523 8.750 1.00 94.25 179 ARG A O 1
ATOM 1386 N N . ILE A 1 180 ? -12.366 -2.345 8.446 1.00 95.12 180 ILE A N 1
ATOM 1387 C CA . ILE A 1 180 ? -11.061 -1.712 8.565 1.00 95.12 180 ILE A CA 1
ATOM 1388 C C . ILE A 1 180 ? -10.257 -2.109 7.334 1.00 95.12 180 ILE A C 1
ATOM 1390 O O . ILE A 1 180 ? -10.133 -3.301 7.052 1.00 95.12 180 ILE A O 1
ATOM 1394 N N . HIS A 1 181 ? -9.703 -1.124 6.632 1.00 94.62 181 HIS A N 1
ATOM 1395 C CA . HIS A 1 181 ? -8.826 -1.319 5.478 1.00 94.62 181 HIS A CA 1
ATOM 1396 C C . HIS A 1 181 ? -7.704 -0.285 5.512 1.00 94.62 181 HIS A C 1
ATOM 1398 O O . HIS A 1 181 ? -7.918 0.893 5.230 1.00 94.62 181 HIS A O 1
ATOM 1404 N N . VAL A 1 182 ? -6.508 -0.717 5.911 1.00 94.88 182 VAL A N 1
ATOM 1405 C CA . VAL A 1 182 ? -5.385 0.189 6.192 1.00 94.88 182 VAL A CA 1
ATOM 1406 C C . VAL A 1 182 ? -4.090 -0.346 5.597 1.00 94.88 182 VAL A C 1
ATOM 1408 O O . VAL A 1 182 ? -3.738 -1.508 5.807 1.00 94.88 182 VAL A O 1
ATOM 1411 N N . LEU A 1 183 ? -3.351 0.522 4.905 1.00 93.31 183 LEU A N 1
ATOM 1412 C CA . LEU A 1 183 ? -2.035 0.220 4.345 1.00 93.31 183 LEU A CA 1
ATOM 1413 C C . LEU A 1 183 ? -0.904 0.605 5.306 1.00 93.31 183 LEU A C 1
ATOM 1415 O O . LEU A 1 183 ? -0.993 1.590 6.035 1.00 93.31 183 LEU A O 1
ATOM 1419 N N . PHE A 1 184 ? 0.198 -0.142 5.252 1.00 93.81 184 PHE A N 1
ATOM 1420 C CA . PHE A 1 184 ? 1.423 0.106 6.012 1.00 93.81 184 PHE A CA 1
ATOM 1421 C C . PHE A 1 184 ? 2.666 -0.106 5.147 1.00 93.81 184 PHE A C 1
ATOM 1423 O O . PHE A 1 184 ? 2.737 -1.055 4.370 1.00 93.81 184 PHE A O 1
ATOM 1430 N N . ASP A 1 185 ? 3.701 0.711 5.355 1.00 90.56 185 ASP A N 1
ATOM 1431 C CA . ASP A 1 185 ? 5.004 0.519 4.697 1.00 90.56 185 ASP A CA 1
ATOM 1432 C C . ASP A 1 185 ? 5.760 -0.715 5.230 1.00 90.56 185 ASP A C 1
ATOM 1434 O O . ASP A 1 185 ? 6.602 -1.289 4.540 1.00 90.56 185 ASP A O 1
ATOM 1438 N N . THR A 1 186 ? 5.481 -1.153 6.466 1.00 91.81 186 THR A N 1
ATOM 1439 C CA . THR A 1 186 ? 6.214 -2.251 7.115 1.00 91.81 186 THR A CA 1
ATOM 1440 C C . THR A 1 186 ? 5.293 -3.345 7.647 1.00 91.81 186 THR A C 1
ATOM 1442 O O . THR A 1 186 ? 4.221 -3.078 8.192 1.00 91.81 186 THR A O 1
ATOM 1445 N N . LYS A 1 187 ? 5.764 -4.598 7.556 1.00 93.81 187 LYS A N 1
ATOM 1446 C CA . LYS A 1 187 ? 5.063 -5.774 8.097 1.00 93.81 187 LYS A CA 1
ATOM 1447 C C . LYS A 1 187 ? 4.844 -5.664 9.598 1.00 93.81 187 LYS A C 1
ATOM 1449 O O . LYS A 1 187 ? 3.839 -6.131 10.119 1.00 93.81 187 LYS A O 1
ATOM 1454 N N . GLU A 1 188 ? 5.825 -5.091 10.285 1.00 96.19 188 GLU A N 1
ATOM 1455 C CA . GLU A 1 188 ? 5.819 -4.933 11.733 1.00 96.19 188 GLU A CA 1
ATOM 1456 C C . GLU A 1 188 ? 4.686 -4.007 12.178 1.00 96.19 188 GLU A C 1
ATOM 1458 O O . GLU A 1 188 ? 3.896 -4.387 13.036 1.00 96.19 188 GLU A O 1
ATOM 1463 N N . ASN A 1 189 ? 4.531 -2.840 11.546 1.00 96.81 189 ASN A N 1
ATOM 1464 C CA . ASN A 1 189 ? 3.436 -1.927 11.876 1.00 96.81 189 ASN A CA 1
ATOM 1465 C C . ASN A 1 189 ? 2.060 -2.537 11.574 1.00 96.81 189 ASN A C 1
ATOM 1467 O O . ASN A 1 189 ? 1.163 -2.454 12.413 1.00 96.81 189 ASN A O 1
ATOM 1471 N N . ALA A 1 190 ? 1.918 -3.229 10.438 1.00 96.94 190 ALA A N 1
ATOM 1472 C CA . ALA A 1 190 ? 0.694 -3.960 10.113 1.00 96.94 190 ALA A CA 1
ATOM 1473 C C . ALA A 1 190 ? 0.357 -5.016 11.183 1.00 96.94 190 ALA A C 1
ATOM 1475 O O . ALA A 1 190 ? -0.770 -5.086 11.672 1.00 96.94 190 ALA A O 1
ATOM 1476 N N . ARG A 1 191 ? 1.356 -5.793 11.624 1.00 97.06 191 ARG A N 1
ATOM 1477 C CA . ARG A 1 191 ? 1.198 -6.787 12.696 1.00 97.06 191 ARG A CA 1
ATOM 1478 C C . ARG A 1 191 ? 0.904 -6.174 14.058 1.00 97.06 191 ARG A C 1
ATOM 1480 O O . ARG A 1 191 ? 0.226 -6.815 14.857 1.00 97.06 191 ARG A O 1
ATOM 1487 N N . ARG A 1 192 ? 1.383 -4.962 14.345 1.00 96.31 192 ARG A N 1
ATOM 1488 C CA . ARG A 1 192 ? 1.028 -4.242 15.576 1.00 96.31 192 ARG A CA 1
ATOM 1489 C C . ARG A 1 192 ? -0.449 -3.883 15.595 1.00 96.31 192 ARG A C 1
ATOM 1491 O O . ARG A 1 192 ? -1.097 -4.161 16.600 1.00 96.31 192 ARG A O 1
ATOM 1498 N N . LEU A 1 193 ? -0.998 -3.382 14.483 1.00 95.81 193 LEU A N 1
ATOM 1499 C CA . LEU A 1 193 ? -2.441 -3.151 14.379 1.00 95.81 193 LEU A CA 1
ATOM 1500 C C . LEU A 1 193 ? -3.228 -4.468 14.479 1.00 95.81 193 LEU A C 1
ATOM 1502 O O . LEU A 1 193 ? -4.191 -4.543 15.236 1.00 95.81 193 LEU A O 1
ATOM 1506 N N . GLU A 1 194 ? -2.799 -5.528 13.788 1.00 96.19 194 GLU A N 1
ATOM 1507 C CA . GLU A 1 194 ? -3.443 -6.848 13.890 1.00 96.19 194 GLU A CA 1
ATOM 1508 C C . GLU A 1 194 ? -3.465 -7.358 15.345 1.00 96.19 194 GLU A C 1
ATOM 1510 O O . GLU A 1 194 ? -4.501 -7.766 15.872 1.00 96.19 194 GLU A O 1
ATOM 1515 N N . THR A 1 195 ? -2.316 -7.295 16.020 1.00 93.50 195 THR A N 1
ATOM 1516 C CA . THR A 1 195 ? -2.157 -7.715 17.417 1.00 93.50 195 THR A CA 1
ATOM 1517 C C . THR A 1 195 ? -3.016 -6.865 18.344 1.00 93.50 195 THR A C 1
ATOM 1519 O O . THR A 1 195 ? -3.655 -7.398 19.250 1.00 93.50 195 THR A O 1
ATOM 1522 N N . PHE A 1 196 ? -3.072 -5.553 18.110 1.00 92.44 196 PHE A N 1
ATOM 1523 C CA . PHE A 1 196 ? -3.941 -4.641 18.842 1.00 92.44 196 PHE A CA 1
ATOM 1524 C C . PHE A 1 196 ? -5.404 -5.074 18.733 1.00 92.44 196 PHE A C 1
ATOM 1526 O O . PHE A 1 196 ? -6.059 -5.255 19.758 1.00 92.44 196 PHE A O 1
ATOM 1533 N N . LEU A 1 197 ? -5.895 -5.310 17.514 1.00 92.62 197 LEU A N 1
ATOM 1534 C CA . LEU A 1 197 ? -7.275 -5.719 17.258 1.00 92.62 197 LEU A CA 1
ATOM 1535 C C . LEU A 1 197 ? -7.610 -7.058 17.939 1.00 92.62 197 LEU A C 1
ATOM 1537 O O . LEU A 1 197 ? -8.656 -7.181 18.575 1.00 92.62 197 LEU A O 1
ATOM 1541 N N . ARG A 1 198 ? -6.694 -8.036 17.889 1.00 89.81 198 ARG A N 1
ATOM 1542 C CA . ARG A 1 198 ? -6.870 -9.356 18.526 1.00 89.81 198 ARG A CA 1
ATOM 1543 C C . ARG A 1 198 ? -6.764 -9.329 20.049 1.00 89.81 198 ARG A C 1
ATOM 1545 O O . ARG A 1 198 ? -7.444 -10.103 20.710 1.00 89.81 198 ARG A O 1
ATOM 1552 N N . ASN A 1 199 ? -5.914 -8.488 20.628 1.00 84.31 199 ASN A N 1
ATOM 1553 C CA . ASN A 1 199 ? -5.720 -8.459 22.081 1.00 84.31 199 ASN A CA 1
ATOM 1554 C C . ASN A 1 199 ? -6.762 -7.582 22.774 1.00 84.31 199 ASN A C 1
ATOM 1556 O O . ASN A 1 199 ? -7.201 -7.895 23.881 1.00 84.31 199 ASN A O 1
ATOM 1560 N N . CYS A 1 200 ? -7.201 -6.503 22.122 1.00 76.88 200 CYS A N 1
ATOM 1561 C CA . CYS A 1 200 ? -8.174 -5.579 22.693 1.00 76.88 200 CYS A CA 1
ATOM 1562 C C . CYS A 1 200 ? -9.562 -6.205 22.887 1.00 76.88 200 CYS A C 1
ATOM 1564 O O . CYS A 1 200 ? -10.341 -5.663 23.664 1.00 76.88 200 CYS A O 1
ATOM 1566 N N . GLN A 1 201 ? -9.862 -7.359 22.285 1.00 75.62 201 GLN A N 1
ATOM 1567 C CA . GLN A 1 201 ? -11.085 -8.111 22.598 1.00 75.62 201 GLN A CA 1
ATOM 1568 C C . GLN A 1 201 ? -11.076 -8.742 24.007 1.00 75.62 201 GLN A C 1
ATOM 1570 O O . GLN A 1 201 ? -12.133 -9.064 24.546 1.00 75.62 201 GLN A O 1
ATOM 1575 N N . MET A 1 202 ? -9.893 -8.898 24.619 1.00 69.56 202 MET A N 1
ATOM 1576 C CA . MET A 1 202 ? -9.709 -9.553 25.924 1.00 69.56 202 MET A CA 1
ATOM 1577 C C . MET A 1 202 ? -9.492 -8.564 27.079 1.00 69.56 202 MET A C 1
ATOM 1579 O O . MET A 1 202 ? -9.506 -8.957 28.244 1.00 69.56 202 MET A O 1
ATOM 1583 N N . LEU A 1 203 ? -9.258 -7.281 26.785 1.00 67.69 203 LEU A N 1
ATOM 1584 C CA . LEU A 1 203 ? -8.935 -6.280 27.802 1.00 67.69 203 LEU A CA 1
ATOM 1585 C C . LEU A 1 203 ? -10.205 -5.748 28.476 1.00 67.69 203 LEU A C 1
ATOM 1587 O O . LEU A 1 203 ? -11.108 -5.251 27.808 1.00 67.69 203 LEU A O 1
ATOM 1591 N N . MET A 1 204 ? -10.238 -5.790 29.812 1.00 51.44 204 MET A N 1
ATOM 1592 C CA . MET A 1 204 ? -11.418 -5.473 30.635 1.00 51.44 204 MET A CA 1
ATOM 1593 C C . MET A 1 204 ? -12.003 -4.067 30.421 1.00 51.44 204 MET A C 1
ATOM 1595 O O . MET A 1 204 ? -13.198 -3.893 30.638 1.00 51.44 204 MET A O 1
ATOM 1599 N N . CYS A 1 205 ? -11.200 -3.110 29.944 1.00 59.34 205 CYS A N 1
ATOM 1600 C CA . CYS A 1 205 ? -11.599 -1.716 29.701 1.00 59.34 205 CYS A CA 1
ATOM 1601 C C . CYS A 1 205 ? -11.541 -1.314 28.218 1.00 59.34 205 CYS A C 1
ATOM 1603 O O . CYS A 1 205 ? -11.495 -0.128 27.896 1.00 59.34 205 CYS A O 1
ATOM 1605 N N . SER A 1 206 ? -11.454 -2.283 27.309 1.00 70.81 206 SER A N 1
ATOM 1606 C CA . SER A 1 206 ? -11.414 -2.007 25.876 1.00 70.81 206 SER A CA 1
ATOM 1607 C C . SER A 1 206 ? -12.828 -1.918 25.297 1.00 70.81 206 SER A C 1
ATOM 1609 O O . SER A 1 206 ? -13.634 -2.808 25.572 1.00 70.81 206 SER A O 1
ATOM 1611 N N . PRO A 1 207 ? -13.119 -0.939 24.418 1.00 71.31 207 PRO A N 1
ATOM 1612 C CA . PRO A 1 207 ? -14.375 -0.902 23.666 1.00 71.31 207 PRO A CA 1
ATOM 1613 C C . PRO A 1 207 ? -14.610 -2.153 22.808 1.00 71.31 207 PRO A C 1
ATOM 1615 O O . PRO A 1 207 ? -15.744 -2.476 22.491 1.00 71.31 207 PRO A O 1
ATOM 1618 N N . LEU A 1 208 ? -13.540 -2.872 22.444 1.00 76.50 208 LEU A N 1
ATOM 1619 C CA . LEU A 1 208 ? -13.612 -4.097 21.645 1.00 76.50 208 LEU A CA 1
ATOM 1620 C C . LEU A 1 208 ? -13.884 -5.347 22.498 1.00 76.50 208 LEU A C 1
ATOM 1622 O O . LEU A 1 208 ? -13.980 -6.445 21.950 1.00 76.50 208 LEU A O 1
ATOM 1626 N N . LYS A 1 209 ? -13.973 -5.226 23.830 1.00 76.25 209 LYS A N 1
ATOM 1627 C CA . LYS A 1 209 ? -14.147 -6.376 24.723 1.00 76.25 209 LYS A CA 1
ATOM 1628 C C . LYS A 1 209 ? -15.380 -7.186 24.324 1.00 76.25 209 LYS A C 1
ATOM 1630 O O . LYS A 1 209 ? -16.454 -6.625 24.125 1.00 76.25 209 LYS A O 1
ATOM 1635 N N . GLY A 1 210 ? -15.214 -8.501 24.194 1.00 77.56 210 GLY A N 1
ATOM 1636 C CA . GLY A 1 210 ? -16.303 -9.420 23.841 1.00 77.56 210 GLY A CA 1
ATOM 1637 C C . GLY A 1 210 ? -16.793 -9.340 22.389 1.00 77.56 210 GLY A C 1
ATOM 1638 O O . GLY A 1 210 ? -17.635 -10.148 22.006 1.00 77.56 210 GLY A O 1
ATOM 1639 N N . HIS A 1 211 ? -16.263 -8.429 21.566 1.00 86.19 211 HIS A N 1
ATOM 1640 C CA . HIS A 1 211 ? -16.609 -8.361 20.149 1.00 86.19 211 HIS A CA 1
ATOM 1641 C C . HIS A 1 211 ? -15.818 -9.400 19.359 1.00 86.19 211 HIS A C 1
ATOM 1643 O O . HIS A 1 211 ? -14.637 -9.639 19.615 1.00 86.19 211 HIS A O 1
ATOM 1649 N N . THR A 1 212 ? -16.464 -9.996 18.357 1.00 91.56 212 THR A N 1
ATOM 1650 C CA . THR A 1 212 ? -15.782 -10.914 17.441 1.00 91.56 212 THR A CA 1
ATOM 1651 C C . THR A 1 212 ? -15.009 -10.110 16.404 1.00 91.56 212 THR A C 1
ATOM 1653 O O . THR A 1 212 ? -15.597 -9.346 15.636 1.00 91.56 212 THR A O 1
ATOM 1656 N N . VAL A 1 213 ? -13.690 -10.305 16.372 1.00 93.38 213 VAL A N 1
ATOM 1657 C CA . VAL A 1 213 ? -12.787 -9.638 15.432 1.00 93.38 213 VAL A CA 1
ATOM 1658 C C . VAL A 1 213 ? -12.208 -10.652 14.453 1.00 93.38 213 VAL A C 1
ATOM 1660 O O . VAL A 1 213 ? -11.542 -11.612 14.841 1.00 93.38 213 VAL A O 1
ATOM 1663 N N . THR A 1 214 ? -12.411 -10.405 13.163 1.00 94.88 214 THR A N 1
ATOM 1664 C CA . THR A 1 214 ? -11.710 -11.104 12.080 1.00 94.88 214 THR A CA 1
ATOM 1665 C C . THR A 1 214 ? -10.693 -10.154 11.475 1.00 94.88 214 THR A C 1
ATOM 1667 O O . THR A 1 214 ? -10.991 -8.982 11.269 1.00 94.88 214 THR A O 1
ATOM 1670 N N . THR A 1 215 ? -9.469 -10.617 11.240 1.00 96.06 215 THR A N 1
ATOM 1671 C CA . THR A 1 215 ? -8.397 -9.771 10.711 1.00 96.06 215 THR A CA 1
ATOM 1672 C C . THR A 1 215 ? -7.419 -10.593 9.883 1.00 96.06 215 THR A C 1
ATOM 1674 O O . THR A 1 215 ? -7.159 -11.758 10.201 1.00 96.06 215 THR A O 1
ATOM 1677 N N . THR A 1 216 ? -6.904 -9.989 8.817 1.00 95.94 216 THR A N 1
ATOM 1678 C CA . THR A 1 216 ? -5.894 -10.566 7.932 1.00 95.94 216 THR A CA 1
ATOM 1679 C C . THR A 1 216 ? -4.829 -9.523 7.611 1.00 95.94 216 THR A C 1
ATOM 1681 O O . THR A 1 216 ? -5.098 -8.318 7.612 1.00 95.94 216 THR A O 1
ATOM 1684 N N . VAL A 1 217 ? -3.609 -9.999 7.366 1.00 95.69 217 VAL A N 1
ATOM 1685 C CA . VAL A 1 217 ? -2.475 -9.172 6.953 1.00 95.69 217 VAL A CA 1
ATOM 1686 C C . VAL A 1 217 ? -1.920 -9.743 5.662 1.00 95.69 217 VAL A C 1
ATOM 1688 O O . VAL A 1 217 ? -1.387 -10.854 5.651 1.00 95.69 217 VAL A O 1
ATOM 1691 N N . GLU A 1 218 ? -2.019 -8.966 4.595 1.00 91.06 218 GLU A N 1
ATOM 1692 C CA . GLU A 1 218 ? -1.627 -9.371 3.251 1.00 91.06 218 GLU A CA 1
ATOM 1693 C C . GLU A 1 218 ? -0.522 -8.463 2.715 1.00 91.06 218 GLU A C 1
ATOM 1695 O O . GLU A 1 218 ? -0.432 -7.278 3.041 1.00 91.06 218 GLU A O 1
ATOM 1700 N N . GLU A 1 219 ? 0.364 -9.041 1.910 1.00 83.56 219 GLU A N 1
ATOM 1701 C CA . GLU A 1 219 ? 1.370 -8.282 1.175 1.00 83.56 219 GLU A CA 1
ATOM 1702 C C . GLU A 1 219 ? 0.737 -7.758 -0.111 1.00 83.56 219 GLU A C 1
ATOM 1704 O O . GLU A 1 219 ? 0.202 -8.538 -0.895 1.00 83.56 219 GLU A O 1
ATOM 1709 N N . VAL A 1 220 ? 0.811 -6.445 -0.330 1.00 80.06 220 VAL A N 1
ATOM 1710 C CA . VAL A 1 220 ? 0.253 -5.796 -1.520 1.00 80.06 220 VAL A CA 1
ATOM 1711 C C . VAL A 1 220 ? 1.306 -4.921 -2.187 1.00 80.06 220 VAL A C 1
ATOM 1713 O O . VAL A 1 220 ? 2.206 -4.389 -1.533 1.00 80.06 220 VAL A O 1
ATOM 1716 N N . PHE A 1 221 ? 1.201 -4.762 -3.502 1.00 72.56 221 PHE A N 1
ATOM 1717 C CA . PHE A 1 221 ? 2.098 -3.911 -4.274 1.00 72.56 221 PHE A CA 1
ATOM 1718 C C . PHE A 1 221 ? 1.352 -2.664 -4.739 1.00 72.56 221 PHE A C 1
ATOM 1720 O O . PHE A 1 221 ? 0.269 -2.751 -5.311 1.00 72.56 221 PHE A O 1
ATOM 1727 N N . SER A 1 222 ? 1.942 -1.503 -4.476 1.00 67.75 222 SER A N 1
ATOM 1728 C CA . SER A 1 222 ? 1.494 -0.212 -4.994 1.00 67.75 222 SER A CA 1
ATOM 1729 C C . SER A 1 222 ? 2.596 0.410 -5.844 1.00 67.75 222 SER A C 1
ATOM 1731 O O . SER A 1 222 ? 3.715 -0.093 -5.905 1.00 67.75 222 SER A O 1
ATOM 1733 N N . VAL A 1 223 ? 2.286 1.497 -6.529 1.00 59.38 223 VAL A N 1
ATOM 1734 C CA . VAL A 1 223 ? 3.194 2.173 -7.458 1.00 59.38 223 VAL A CA 1
ATOM 1735 C C . VAL A 1 223 ? 3.469 3.537 -6.867 1.00 59.38 223 VAL A C 1
ATOM 1737 O O . VAL A 1 223 ? 2.540 4.198 -6.408 1.00 59.38 223 VAL A O 1
ATOM 1740 N N . GLU A 1 224 ? 4.732 3.952 -6.850 1.00 54.94 224 GLU A N 1
ATOM 1741 C CA . GLU A 1 224 ? 5.218 5.173 -6.184 1.00 54.94 224 GLU A CA 1
ATOM 1742 C C . GLU A 1 224 ? 4.741 6.487 -6.833 1.00 54.94 224 GLU A C 1
ATOM 1744 O O . GLU A 1 224 ? 5.417 7.503 -6.761 1.00 54.94 224 GLU A O 1
ATOM 1749 N N . SER A 1 225 ? 3.574 6.504 -7.478 1.00 52.66 225 SER A N 1
ATOM 1750 C CA . SER A 1 225 ? 3.084 7.688 -8.179 1.00 52.66 225 SER A CA 1
ATOM 1751 C C . SER A 1 225 ? 2.560 8.780 -7.245 1.00 52.66 225 SER A C 1
ATOM 1753 O O . SER A 1 225 ? 2.509 9.932 -7.673 1.00 52.66 225 SER A O 1
ATOM 1755 N N . GLN A 1 226 ? 2.132 8.462 -6.016 1.00 55.84 226 GLN A N 1
ATOM 1756 C CA . GLN A 1 226 ? 1.647 9.462 -5.058 1.00 55.84 226 GLN A CA 1
ATOM 1757 C C . GLN A 1 226 ? 2.059 9.134 -3.617 1.00 55.84 226 GLN A C 1
ATOM 1759 O O . GLN A 1 226 ? 2.100 7.958 -3.237 1.00 55.84 226 GLN A O 1
ATOM 1764 N N . PRO A 1 227 ? 2.360 10.159 -2.795 1.00 67.50 227 PRO A N 1
ATOM 1765 C CA . PRO A 1 227 ? 2.612 9.959 -1.377 1.00 67.50 227 PRO A CA 1
ATOM 1766 C C . PRO A 1 227 ? 1.357 9.384 -0.717 1.00 67.50 227 PRO A C 1
ATOM 1768 O O . PRO A 1 227 ? 0.257 9.905 -0.888 1.00 67.50 227 PRO A O 1
ATOM 1771 N N . LEU A 1 228 ? 1.528 8.302 0.043 1.00 81.06 228 LEU A N 1
ATOM 1772 C CA . LEU A 1 228 ? 0.433 7.707 0.800 1.00 81.06 228 LEU A CA 1
ATOM 1773 C C . LEU A 1 228 ? -0.118 8.730 1.800 1.00 81.06 228 LEU A C 1
ATOM 1775 O O . LEU A 1 228 ? 0.636 9.310 2.587 1.00 81.06 228 LEU A O 1
ATOM 1779 N N . GLN A 1 229 ? -1.435 8.924 1.796 1.00 87.69 229 GLN A N 1
ATOM 1780 C CA . GLN A 1 229 ? -2.083 9.808 2.755 1.00 87.69 229 GLN A CA 1
ATOM 1781 C C . GLN A 1 229 ? -2.152 9.126 4.119 1.00 87.69 229 GLN A C 1
ATOM 1783 O O . GLN A 1 229 ? -2.724 8.046 4.275 1.00 87.69 229 GLN A O 1
ATOM 1788 N N . ARG A 1 230 ? -1.553 9.765 5.124 1.00 91.69 230 ARG A N 1
ATOM 1789 C CA . ARG A 1 230 ? -1.520 9.238 6.486 1.00 91.69 230 ARG A CA 1
ATOM 1790 C C . ARG A 1 230 ? -2.876 9.396 7.173 1.00 91.69 230 ARG A C 1
ATOM 1792 O O . ARG A 1 230 ? -3.531 10.434 7.054 1.00 91.69 230 ARG A O 1
ATOM 1799 N N . ILE A 1 231 ? -3.257 8.363 7.919 1.00 92.69 231 ILE A N 1
ATOM 1800 C CA . ILE A 1 231 ? -4.428 8.381 8.791 1.00 92.69 231 ILE A CA 1
ATOM 1801 C C . ILE A 1 231 ? -4.011 8.996 10.126 1.00 92.69 231 ILE A C 1
ATOM 1803 O O . ILE A 1 231 ? -3.050 8.546 10.759 1.00 92.69 231 ILE A O 1
ATOM 1807 N N . PHE A 1 232 ? -4.748 10.017 10.549 1.00 89.19 232 PHE A N 1
ATOM 1808 C CA . PHE A 1 232 ? -4.568 10.671 11.838 1.00 89.19 232 PHE A CA 1
ATOM 1809 C C . PHE A 1 232 ? -5.845 10.621 12.653 1.00 89.19 232 PHE A C 1
ATOM 1811 O O . PHE A 1 232 ? -6.953 10.681 12.126 1.00 89.19 232 PHE A O 1
ATOM 1818 N N . TYR A 1 233 ? -5.667 10.582 13.965 1.00 84.19 233 TYR A N 1
ATOM 1819 C CA . TYR A 1 233 ? -6.761 10.556 14.912 1.00 84.19 233 TYR A CA 1
ATOM 1820 C C . TYR A 1 233 ? -7.663 11.787 14.797 1.00 84.19 233 TYR A C 1
ATOM 1822 O O . TYR A 1 233 ? -8.874 11.697 14.939 1.00 84.19 233 TYR A O 1
ATOM 1830 N N . GLU A 1 234 ? -7.074 12.932 14.466 1.00 83.19 234 GLU A N 1
ATOM 1831 C CA . GLU A 1 234 ? -7.758 14.213 14.256 1.00 83.19 234 GLU A CA 1
ATOM 1832 C C . GLU A 1 234 ? -8.795 14.170 13.122 1.00 83.19 234 GLU A C 1
ATOM 1834 O O . GLU A 1 234 ? -9.665 15.032 13.061 1.00 83.19 234 GLU A O 1
ATOM 1839 N N . GLN A 1 235 ? -8.714 13.174 12.232 1.00 84.69 235 GLN A N 1
ATOM 1840 C CA . GLN A 1 235 ? -9.675 12.960 11.147 1.00 84.69 235 GLN A CA 1
ATOM 1841 C C . GLN A 1 235 ? -10.934 12.215 11.613 1.00 84.69 235 GLN A C 1
ATOM 1843 O O . GLN A 1 235 ? -11.880 12.079 10.841 1.00 84.69 235 GLN A O 1
ATOM 1848 N N . TYR A 1 236 ? -10.955 11.704 12.846 1.00 82.94 236 TYR A N 1
ATOM 1849 C CA . TYR A 1 236 ? -12.142 11.093 13.424 1.00 82.94 236 TYR A CA 1
ATOM 1850 C C . TYR A 1 236 ? -13.180 12.169 13.760 1.00 82.94 236 TYR A C 1
ATOM 1852 O O . TYR A 1 236 ? -12.942 13.008 14.631 1.00 82.94 236 TYR A O 1
ATOM 1860 N N . ASP A 1 237 ? -14.347 12.115 13.111 1.00 77.38 237 ASP A N 1
ATOM 1861 C CA . ASP A 1 237 ? -15.479 12.965 13.469 1.00 77.38 237 ASP A CA 1
ATOM 1862 C C . ASP A 1 237 ? -16.382 12.262 14.495 1.00 77.38 237 ASP A C 1
ATOM 1864 O O . ASP A 1 237 ? -17.065 11.283 14.172 1.00 77.38 237 ASP A O 1
ATOM 1868 N N . PRO A 1 238 ? -16.439 12.762 15.740 1.00 67.06 238 PRO A N 1
ATOM 1869 C CA . PRO A 1 238 ? -17.344 12.223 16.732 1.00 67.06 238 PRO A CA 1
ATOM 1870 C C . PRO A 1 238 ? -18.834 12.364 16.367 1.00 67.06 238 PRO A C 1
ATOM 1872 O O . PRO A 1 238 ? -19.665 11.568 16.795 1.00 67.06 238 PRO A O 1
ATOM 1875 N N . LYS A 1 239 ? -19.202 13.364 15.570 1.00 63.97 239 LYS A N 1
ATOM 1876 C CA . LYS A 1 239 ? -20.601 13.689 15.259 1.00 63.97 239 LYS A CA 1
ATOM 1877 C C . LYS A 1 239 ? -21.118 13.003 13.996 1.00 63.97 239 LYS A C 1
ATOM 1879 O O . LYS A 1 239 ? -22.273 13.219 13.627 1.00 63.97 239 LYS A O 1
ATOM 1884 N N . GLU A 1 240 ? -20.290 12.193 13.343 1.00 67.12 240 GLU A N 1
ATOM 1885 C CA . GLU A 1 240 ? -20.663 11.449 12.146 1.00 67.12 240 GLU A CA 1
ATOM 1886 C C . GLU A 1 240 ? -21.841 10.515 12.464 1.00 67.12 240 GLU A C 1
ATOM 1888 O O . GLU A 1 240 ? -21.783 9.714 13.398 1.00 67.12 240 GLU A O 1
ATOM 1893 N N . THR A 1 241 ? -22.926 10.617 11.693 1.00 57.47 241 THR A N 1
ATOM 1894 C CA . THR A 1 241 ? -24.213 9.945 11.965 1.00 57.47 241 THR A CA 1
ATOM 1895 C C . THR A 1 241 ? -24.122 8.421 12.013 1.00 57.47 241 THR A C 1
ATOM 1897 O O . THR A 1 241 ? -24.991 7.771 12.589 1.00 57.47 241 THR A O 1
ATOM 1900 N N . THR A 1 242 ? -23.075 7.847 11.422 1.00 60.31 242 THR A N 1
ATOM 1901 C CA . THR A 1 242 ? -22.806 6.406 11.411 1.00 60.31 242 THR A CA 1
ATOM 1902 C C . THR A 1 242 ? -22.022 5.928 12.632 1.00 60.31 242 THR A C 1
ATOM 1904 O O . THR A 1 242 ? -21.866 4.726 12.803 1.00 60.31 242 THR A O 1
ATOM 1907 N N . SER A 1 243 ? -21.492 6.829 13.464 1.00 58.44 243 SER A N 1
ATOM 1908 C CA . SER A 1 243 ? -20.760 6.480 14.683 1.00 58.44 243 SER A CA 1
ATOM 1909 C C . SER A 1 243 ? -21.710 6.543 15.887 1.00 58.44 243 SER A C 1
ATOM 1911 O O . SER A 1 243 ? -22.302 7.598 16.135 1.00 58.44 243 SER A O 1
ATOM 1913 N N . PRO A 1 244 ? -21.879 5.463 16.674 1.00 53.59 244 PRO A N 1
ATOM 1914 C CA . PRO A 1 244 ? -22.696 5.493 17.877 1.00 53.59 244 PRO A CA 1
ATOM 1915 C C . PRO A 1 244 ? -21.976 6.318 18.941 1.00 53.59 244 PRO A C 1
ATOM 1917 O O . PRO A 1 244 ? -21.158 5.829 19.719 1.00 53.59 244 PRO A O 1
ATOM 1920 N N . GLN A 1 245 ? -22.260 7.614 18.936 1.00 53.59 245 GLN A N 1
ATOM 1921 C CA . GLN A 1 245 ? -21.868 8.548 19.987 1.00 53.59 245 GLN A CA 1
ATOM 1922 C C . GLN A 1 245 ? -23.052 9.090 20.769 1.00 53.59 245 GLN A C 1
ATOM 1924 O O . GLN A 1 245 ? -22.882 9.668 21.846 1.00 53.59 245 GLN A O 1
ATOM 1929 N N . GLN A 1 246 ? -24.262 8.920 20.236 1.00 43.06 246 GLN A N 1
ATOM 1930 C CA . GLN A 1 246 ? -25.466 9.211 20.988 1.00 43.06 246 GLN A CA 1
ATOM 1931 C C . GLN A 1 246 ? -25.578 8.183 22.094 1.00 43.06 246 GLN A C 1
ATOM 1933 O O . GLN A 1 246 ? -26.013 7.072 21.824 1.00 43.06 246 GLN A O 1
ATOM 1938 N N . SER A 1 247 ? -25.133 8.583 23.290 1.00 40.62 247 SER A N 1
ATOM 1939 C CA . SER A 1 247 ? -25.612 8.146 24.603 1.00 40.62 247 SER A CA 1
ATOM 1940 C C . SER A 1 247 ? -26.406 6.839 24.542 1.00 40.62 247 SER A C 1
ATOM 1942 O O . SER A 1 247 ? -27.604 6.788 24.817 1.00 40.62 247 SER A O 1
ATOM 1944 N N . MET A 1 248 ? -25.738 5.749 24.166 1.00 36.75 248 MET A N 1
ATOM 1945 C CA . MET A 1 248 ? -26.136 4.478 24.714 1.00 36.75 248 MET A CA 1
ATOM 1946 C C . MET A 1 248 ? -25.681 4.610 26.150 1.00 36.75 248 MET A C 1
ATOM 1948 O O . MET A 1 248 ? -24.494 4.486 26.453 1.00 36.75 248 MET A O 1
ATOM 1952 N N . VAL A 1 249 ? -26.636 4.961 27.017 1.00 34.84 249 VAL A N 1
ATOM 1953 C CA . VAL A 1 249 ? -26.598 4.565 28.420 1.00 34.84 249 VAL A CA 1
ATOM 1954 C C . VAL A 1 249 ? -25.978 3.180 28.406 1.00 34.84 249 VAL A C 1
ATOM 1956 O O . VAL A 1 249 ? -26.515 2.295 27.736 1.00 34.84 249 VAL A O 1
ATOM 1959 N N . MET A 1 250 ? -24.798 3.052 29.013 1.00 34.06 250 MET A N 1
ATOM 1960 C CA . MET A 1 250 ? -24.089 1.794 29.192 1.00 34.06 250 MET A CA 1
ATOM 1961 C C . MET A 1 250 ? -25.068 0.815 29.844 1.00 34.06 250 MET A C 1
ATOM 1963 O O . MET A 1 250 ? -25.128 0.688 31.060 1.00 34.06 250 MET A O 1
ATOM 1967 N N . SER A 1 251 ? -25.865 0.124 29.034 1.00 31.25 251 SER A N 1
ATOM 1968 C CA . SER A 1 251 ? -26.529 -1.101 29.429 1.00 31.25 251 SER A CA 1
ATOM 1969 C C . SER A 1 251 ? -25.450 -2.157 29.311 1.00 31.25 251 SER A C 1
ATOM 1971 O O . SER A 1 251 ? -25.417 -2.989 28.412 1.00 31.25 251 SER A O 1
ATOM 1973 N N . LEU A 1 252 ? -24.504 -2.077 30.248 1.00 32.34 252 LEU A N 1
ATOM 1974 C CA . LEU A 1 252 ? -23.819 -3.262 30.701 1.00 32.34 252 LEU A CA 1
ATOM 1975 C C . LEU A 1 252 ? -24.944 -4.253 31.001 1.00 32.34 252 LEU A C 1
ATOM 1977 O O . LEU A 1 252 ? -25.642 -4.115 32.000 1.00 32.34 252 LEU A O 1
ATOM 1981 N N . SER A 1 253 ? -25.128 -5.264 30.156 1.00 30.25 253 SER A N 1
ATOM 1982 C CA . SER A 1 253 ? -25.887 -6.462 30.512 1.00 30.25 253 SER A CA 1
ATOM 1983 C C . SER A 1 253 ? -25.081 -7.297 31.518 1.00 30.25 253 SER A C 1
ATOM 1985 O O . SER A 1 253 ? -24.957 -8.512 31.395 1.00 30.25 253 SER A O 1
ATOM 1987 N N . CYS A 1 254 ? -24.465 -6.625 32.487 1.00 31.42 254 CYS A N 1
ATOM 1988 C CA . CYS A 1 254 ? -24.058 -7.202 33.740 1.00 31.42 254 CYS A CA 1
ATOM 1989 C C . CYS A 1 254 ? -25.279 -6.983 34.624 1.00 31.42 254 CYS A C 1
ATOM 1991 O O . CYS A 1 254 ? -25.517 -5.868 35.082 1.00 31.42 254 CYS A O 1
ATOM 1993 N N . SER A 1 255 ? -26.090 -8.022 34.801 1.00 33.09 255 SER A N 1
ATOM 1994 C CA . SER A 1 255 ? -27.339 -8.002 35.577 1.00 33.09 255 SER A CA 1
ATOM 1995 C C . SER A 1 255 ? -27.183 -7.547 37.039 1.00 33.09 255 SER A C 1
ATOM 1997 O O . SER A 1 255 ? -28.178 -7.473 37.749 1.00 33.09 255 SER A O 1
ATOM 1999 N N . ASP A 1 256 ? -25.963 -7.204 37.464 1.00 32.78 256 ASP A N 1
ATOM 2000 C CA . ASP A 1 256 ? -25.590 -6.850 38.831 1.00 32.78 256 ASP A CA 1
ATOM 2001 C C . ASP A 1 256 ? -25.038 -5.414 38.978 1.00 32.78 256 ASP A C 1
ATOM 2003 O O . ASP A 1 256 ? -24.614 -5.039 40.072 1.00 32.78 256 ASP A O 1
ATOM 2007 N N . LEU A 1 257 ? -25.011 -4.594 37.915 1.00 35.94 257 LEU A N 1
ATOM 2008 C CA . LEU A 1 257 ? -24.577 -3.190 37.998 1.00 35.94 257 LEU A CA 1
ATOM 2009 C C . LEU A 1 257 ? -25.727 -2.234 37.643 1.00 35.94 257 LEU A C 1
ATOM 2011 O O . LEU A 1 257 ? -25.810 -1.710 36.534 1.00 35.94 257 LEU A O 1
ATOM 2015 N N . GLU A 1 258 ? -26.604 -1.955 38.610 1.00 32.31 258 GLU A N 1
ATOM 2016 C CA . GLU A 1 258 ? -27.390 -0.718 38.578 1.00 32.31 258 GLU A CA 1
ATOM 2017 C C . GLU A 1 258 ? -26.410 0.457 38.703 1.00 32.31 258 GLU A C 1
ATOM 2019 O O . GLU A 1 258 ? -25.966 0.828 39.790 1.00 32.31 258 GLU A O 1
ATOM 2024 N N . ALA A 1 259 ? -26.012 1.032 37.568 1.00 37.00 259 ALA A N 1
ATOM 2025 C CA . ALA A 1 259 ? -25.315 2.306 37.548 1.00 37.00 259 ALA A CA 1
ATOM 2026 C C . ALA A 1 259 ? -26.284 3.384 38.058 1.00 37.00 259 ALA A C 1
ATOM 2028 O O . ALA A 1 259 ? -27.036 3.983 37.292 1.00 37.00 259 ALA A O 1
ATOM 2029 N N . HIS A 1 260 ? -26.292 3.620 39.370 1.00 37.94 260 HIS A N 1
ATOM 2030 C CA . HIS A 1 260 ? -26.979 4.761 39.960 1.00 37.94 260 HIS A CA 1
ATOM 2031 C C . HIS A 1 260 ? -26.236 6.043 39.563 1.00 37.94 260 HIS A C 1
ATOM 2033 O O . HIS A 1 260 ? -25.361 6.529 40.283 1.00 37.94 260 HIS A O 1
ATOM 2039 N N . LEU A 1 261 ? -26.571 6.582 38.389 1.00 41.41 261 LEU A N 1
ATOM 2040 C CA . LEU A 1 261 ? -26.325 7.982 38.063 1.00 41.41 261 LEU A CA 1
ATOM 2041 C C . LEU A 1 261 ? -26.988 8.812 39.166 1.00 41.41 261 LEU A C 1
ATOM 2043 O O . LEU A 1 261 ? -28.211 8.812 39.300 1.00 41.41 261 LEU A O 1
ATOM 2047 N N . LEU A 1 262 ? -26.174 9.442 40.013 1.00 43.12 262 LEU A N 1
ATOM 2048 C CA . LEU A 1 262 ? -26.676 10.342 41.044 1.00 43.12 262 LEU A CA 1
ATOM 2049 C C . LEU A 1 262 ? -27.382 11.513 40.359 1.00 43.12 262 LEU A C 1
ATOM 2051 O O . LEU A 1 262 ? -26.822 12.127 39.451 1.00 43.12 262 LEU A O 1
ATOM 2055 N N . ASP A 1 263 ? -28.601 11.815 40.798 1.00 46.50 263 ASP A N 1
ATOM 2056 C CA . ASP A 1 263 ? -29.314 13.011 40.365 1.00 46.50 263 ASP A CA 1
ATOM 2057 C C . ASP A 1 263 ? -28.501 14.255 40.771 1.00 46.50 263 ASP A C 1
ATOM 2059 O O . ASP A 1 263 ? -27.995 14.354 41.890 1.00 46.50 263 ASP A O 1
ATOM 2063 N N . ILE A 1 264 ? -28.369 15.207 39.844 1.00 47.75 264 ILE A N 1
ATOM 2064 C CA . ILE A 1 264 ? -27.662 16.481 40.031 1.00 47.75 264 ILE A CA 1
ATOM 2065 C C . ILE A 1 264 ? -28.189 17.284 41.230 1.00 47.75 264 ILE A C 1
ATOM 2067 O O . ILE A 1 264 ? -27.489 18.139 41.772 1.00 47.75 264 ILE A O 1
ATOM 2071 N N . SER A 1 265 ? -29.428 17.009 41.644 1.00 46.56 265 SER A N 1
ATOM 2072 C CA . SER A 1 265 ? -30.078 17.629 42.793 1.00 46.56 265 SER A CA 1
ATOM 2073 C C . SER A 1 265 ? -29.628 17.066 44.149 1.00 46.56 265 SER A C 1
ATOM 2075 O O . SER A 1 265 ? -29.952 17.662 45.181 1.00 46.56 265 SER A O 1
ATOM 2077 N N . THR A 1 266 ? -28.867 15.964 44.194 1.00 49.44 266 THR A N 1
ATOM 2078 C CA . THR A 1 266 ? -28.467 15.342 45.462 1.00 49.44 266 THR A CA 1
ATOM 2079 C C . THR A 1 266 ? -27.164 15.919 46.012 1.00 49.44 266 THR A C 1
ATOM 2081 O O . THR A 1 266 ? -26.245 16.303 45.285 1.00 49.44 266 THR A O 1
ATOM 2084 N N . ALA A 1 267 ? -27.055 15.974 47.342 1.00 46.09 267 ALA A N 1
ATOM 2085 C CA . ALA A 1 267 ? -25.866 16.498 48.015 1.00 46.09 267 ALA A CA 1
ATOM 2086 C C . ALA A 1 267 ? -24.617 15.640 47.749 1.00 46.09 267 ALA A C 1
ATOM 2088 O O . ALA A 1 267 ? -23.498 16.107 47.938 1.00 46.09 267 ALA A O 1
ATOM 2089 N N . GLU A 1 268 ? -24.803 14.398 47.309 1.00 43.22 268 GLU A N 1
ATOM 2090 C CA . GLU A 1 268 ? -23.770 13.439 46.944 1.00 43.22 268 GLU A CA 1
ATOM 2091 C C . GLU A 1 268 ? -23.137 13.757 45.581 1.00 43.22 268 GLU A C 1
ATOM 2093 O O . GLU A 1 268 ? -21.966 13.437 45.372 1.00 43.22 268 GLU A O 1
ATOM 2098 N N . PHE A 1 269 ? -23.859 14.437 44.679 1.00 48.19 269 PHE A N 1
ATOM 2099 C CA . PHE A 1 269 ? -23.355 14.825 43.356 1.00 48.19 269 PHE A CA 1
ATOM 2100 C C . PHE A 1 269 ? -22.143 15.764 43.450 1.00 48.19 269 PHE A C 1
ATOM 2102 O O . PHE A 1 269 ? -21.181 15.617 42.702 1.00 48.19 269 PHE A O 1
ATOM 2109 N N . ARG A 1 270 ? -22.109 16.672 44.437 1.00 41.72 270 ARG A N 1
ATOM 2110 C CA . ARG A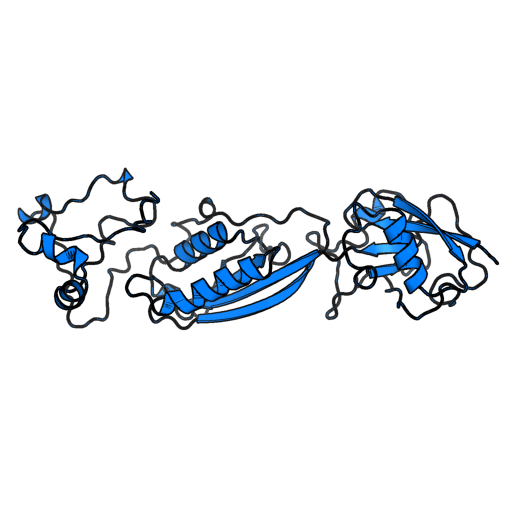 1 270 ? -20.989 17.622 44.637 1.00 41.72 270 ARG A CA 1
ATOM 2111 C C . ARG A 1 270 ? -19.651 16.957 44.987 1.00 41.72 270 ARG A C 1
ATOM 2113 O O . ARG A 1 270 ? -18.620 17.622 44.970 1.00 41.72 270 ARG A O 1
ATOM 2120 N N . TYR A 1 271 ? -19.683 15.677 45.355 1.00 41.78 271 TYR A N 1
ATOM 2121 C CA . TYR A 1 271 ? -18.499 14.879 45.662 1.00 41.78 271 TYR A CA 1
ATOM 2122 C C . TYR A 1 271 ? -18.061 13.998 44.483 1.00 41.78 271 TYR A C 1
ATOM 2124 O O . TYR A 1 271 ? -17.022 13.346 44.576 1.00 41.78 271 TYR A O 1
ATOM 2132 N N . GLN A 1 272 ? -18.787 13.993 43.353 1.00 45.12 272 GLN A N 1
ATOM 2133 C CA . GLN A 1 272 ? -18.218 13.500 42.100 1.00 45.12 272 GLN A CA 1
ATOM 2134 C C . GLN A 1 272 ? -17.106 14.459 41.670 1.00 45.12 272 GLN A C 1
ATOM 2136 O O . GLN A 1 272 ? -17.348 15.598 41.274 1.00 45.12 272 GLN A O 1
ATOM 2141 N N . ARG A 1 273 ? -15.860 13.988 41.736 1.00 41.84 273 ARG A N 1
ATOM 2142 C CA . ARG A 1 273 ? -14.713 14.671 41.134 1.00 41.84 273 ARG A CA 1
ATOM 2143 C C . ARG A 1 273 ? -14.799 14.547 39.612 1.00 41.84 273 ARG A C 1
ATOM 2145 O O . ARG A 1 273 ? -14.152 13.705 38.999 1.00 41.84 273 ARG A O 1
ATOM 2152 N N . ILE A 1 274 ? -15.621 15.389 38.997 1.00 42.97 274 ILE A N 1
ATOM 2153 C CA . ILE A 1 274 ? -15.491 15.718 37.579 1.00 42.97 274 ILE A CA 1
ATOM 2154 C C . ILE A 1 274 ? -14.412 16.798 37.529 1.00 42.97 274 ILE A C 1
ATOM 2156 O O . ILE A 1 274 ? -14.683 17.989 37.672 1.00 42.97 274 ILE A O 1
ATOM 2160 N N . GLU A 1 275 ? -13.153 16.369 37.450 1.00 38.28 275 GLU A N 1
ATOM 2161 C CA . GLU A 1 275 ? -12.044 17.292 37.235 1.00 38.28 275 GLU A CA 1
ATOM 2162 C C . GLU A 1 275 ? -12.170 17.835 35.812 1.00 38.28 275 GLU A C 1
ATOM 2164 O O . GLU A 1 275 ? -11.871 17.109 34.878 1.00 38.28 275 GLU A O 1
ATOM 2169 N N . ASP A 1 276 ? -12.678 19.066 35.689 1.00 36.06 276 ASP A N 1
ATOM 2170 C CA . ASP A 1 276 ? -12.618 19.991 34.543 1.00 36.06 276 ASP A CA 1
ATOM 2171 C C . ASP A 1 276 ? -12.802 19.367 33.139 1.00 36.06 276 ASP A C 1
ATOM 2173 O O . ASP A 1 276 ? -12.002 18.554 32.683 1.00 36.06 276 ASP A O 1
ATOM 2177 N N . GLU A 1 277 ? -13.812 19.825 32.385 1.00 38.53 277 GLU A N 1
ATOM 2178 C CA . GLU A 1 277 ? -14.112 19.366 31.012 1.00 38.53 277 GLU A CA 1
ATOM 2179 C C . GLU A 1 277 ? -12.880 19.299 30.091 1.00 38.53 277 GLU A C 1
ATOM 2181 O O . GLU A 1 277 ? -12.819 18.465 29.194 1.00 38.53 277 GLU A O 1
ATOM 2186 N N . ARG A 1 278 ? -11.846 20.111 30.339 1.00 37.41 278 ARG A N 1
ATOM 2187 C CA . ARG A 1 278 ? -10.593 20.098 29.572 1.00 37.41 278 ARG A CA 1
ATOM 2188 C C . ARG A 1 278 ? -9.762 18.819 29.746 1.00 37.41 278 ARG A C 1
ATOM 2190 O O . ARG A 1 278 ? -8.949 18.512 28.875 1.00 37.41 278 ARG A O 1
ATOM 2197 N N . PHE A 1 279 ? -9.930 18.066 30.837 1.00 36.19 279 PHE A N 1
ATOM 2198 C CA . PHE A 1 279 ? -9.275 16.763 31.032 1.00 36.19 279 PHE A CA 1
ATOM 2199 C C . PHE A 1 279 ? -10.005 15.618 30.332 1.00 36.19 279 PHE A C 1
ATOM 2201 O O . PHE A 1 279 ? -9.388 14.576 30.073 1.00 36.19 279 PHE A O 1
ATOM 2208 N N . PHE A 1 280 ? -11.266 15.849 29.969 1.00 43.16 280 PHE A N 1
ATOM 2209 C CA . PHE A 1 280 ? -12.046 15.048 29.046 1.00 43.16 280 PHE A CA 1
ATOM 2210 C C . PHE A 1 280 ? -11.691 15.478 27.615 1.00 43.16 280 PHE A C 1
ATOM 2212 O O . PHE A 1 280 ? -12.434 16.166 26.921 1.00 43.16 280 PHE A O 1
ATOM 2219 N N . ILE A 1 281 ? -10.512 15.051 27.145 1.00 35.41 281 ILE A N 1
ATOM 2220 C CA . ILE A 1 281 ? -10.217 14.986 25.696 1.00 35.41 281 ILE A CA 1
ATOM 2221 C C . ILE A 1 281 ? -11.407 14.251 25.017 1.00 35.41 281 ILE A C 1
ATOM 2223 O O . ILE A 1 281 ? -12.079 13.501 25.728 1.00 35.41 281 ILE A O 1
ATOM 2227 N N . PRO A 1 282 ? -11.715 14.417 23.710 1.00 39.56 282 PRO A N 1
ATOM 2228 C CA . PRO A 1 282 ? -13.071 14.298 23.142 1.00 39.56 282 PRO A CA 1
ATOM 2229 C C . PRO A 1 282 ? -13.720 12.893 23.134 1.00 39.56 282 PRO A C 1
ATOM 2231 O O . PRO A 1 282 ? -14.532 12.584 22.267 1.00 39.56 282 PRO A O 1
ATOM 2234 N N . HIS A 1 283 ? -13.346 11.986 24.035 1.00 36.81 283 HIS A N 1
ATOM 2235 C CA . HIS A 1 283 ? -13.731 10.572 24.073 1.00 36.81 283 HIS A CA 1
ATOM 2236 C C . HIS A 1 283 ? -14.565 10.211 25.285 1.00 36.81 283 HIS A C 1
ATOM 2238 O O . HIS A 1 283 ? -15.045 9.086 25.352 1.00 36.81 283 HIS A O 1
ATOM 2244 N N . CYS A 1 284 ? -14.769 11.130 26.224 1.00 35.25 284 CYS A N 1
ATOM 2245 C CA . CYS A 1 284 ? -15.547 10.831 27.411 1.00 35.25 284 CYS A CA 1
ATOM 2246 C C . CYS A 1 284 ? -16.343 12.073 27.786 1.00 35.25 284 CYS A C 1
ATOM 2248 O O . CYS A 1 284 ? -15.758 13.068 28.186 1.00 35.25 284 CYS A O 1
ATOM 2250 N N . LYS A 1 285 ? -17.671 12.040 27.707 1.00 36.44 285 LYS A N 1
ATOM 2251 C CA . LYS A 1 285 ? -18.447 12.932 28.576 1.00 36.44 285 LYS A CA 1
ATOM 2252 C C . LYS A 1 285 ? -18.321 12.408 30.015 1.00 36.44 285 LYS A C 1
ATOM 2254 O O . LYS A 1 285 ? -18.004 11.235 30.207 1.00 36.44 285 LYS A O 1
ATOM 2259 N N . ALA A 1 286 ? -18.571 13.235 31.030 1.00 36.53 286 ALA A N 1
ATOM 2260 C CA . ALA A 1 286 ? -18.522 12.808 32.439 1.00 36.53 286 ALA A CA 1
ATOM 2261 C C . ALA A 1 286 ? -19.432 11.593 32.745 1.00 36.53 286 ALA A C 1
ATOM 2263 O O . ALA A 1 286 ? -19.158 10.803 33.642 1.00 36.53 286 ALA A O 1
ATOM 2264 N N . GLU A 1 287 ? -20.466 11.395 31.932 1.00 36.03 287 GLU A N 1
ATOM 2265 C CA . GLU A 1 287 ? -21.380 10.247 31.918 1.00 36.03 287 GLU A CA 1
ATOM 2266 C C . GLU A 1 287 ? -20.763 8.928 31.386 1.00 36.03 287 GLU A C 1
ATOM 2268 O O . GLU A 1 287 ? -21.373 7.873 31.519 1.00 36.03 287 GLU A O 1
ATOM 2273 N N . CYS A 1 288 ? -19.535 8.945 30.849 1.00 34.50 288 CYS A N 1
ATOM 2274 C CA . CYS A 1 288 ? -18.806 7.770 30.340 1.00 34.50 288 CYS A CA 1
ATOM 2275 C C . CYS A 1 288 ? -17.819 7.160 31.358 1.00 34.50 288 CYS A C 1
ATOM 2277 O O . CYS A 1 288 ? -16.911 6.415 30.981 1.00 34.50 288 CYS A O 1
ATOM 2279 N N . CYS A 1 289 ? -17.943 7.498 32.643 1.00 39.41 289 CYS A N 1
ATOM 2280 C CA . CYS A 1 289 ? -17.101 6.922 33.688 1.00 39.41 289 CYS A CA 1
ATOM 2281 C C . CYS A 1 289 ? -17.487 5.458 33.940 1.00 39.41 289 CYS A C 1
ATOM 2283 O O . CYS A 1 289 ? -18.613 5.166 34.335 1.00 39.41 289 CYS A O 1
ATOM 2285 N N . ASN A 1 290 ? -16.536 4.539 33.769 1.00 37.75 290 ASN A N 1
ATOM 2286 C CA . ASN A 1 290 ? -16.724 3.145 34.159 1.00 37.75 290 ASN A CA 1
ATOM 2287 C C . ASN A 1 290 ? -16.475 3.009 35.665 1.00 37.75 290 ASN A C 1
ATOM 2289 O O . ASN A 1 290 ? -15.356 3.227 36.134 1.00 37.75 290 ASN A O 1
ATOM 2293 N N . LEU A 1 291 ? -17.510 2.638 36.418 1.00 40.03 291 LEU A N 1
ATOM 2294 C CA . LEU A 1 291 ? -17.355 2.180 37.796 1.00 40.03 291 LEU A CA 1
ATOM 2295 C C . LEU A 1 291 ? -16.860 0.729 37.757 1.00 40.03 291 LEU A C 1
ATOM 2297 O O . LEU A 1 291 ? -17.528 -0.139 37.198 1.00 40.03 291 LEU A O 1
ATOM 2301 N N . VAL A 1 292 ? -15.681 0.460 38.320 1.00 38.66 292 VAL A N 1
ATOM 2302 C CA . VAL A 1 292 ? -15.169 -0.913 38.442 1.00 38.66 292 VAL A CA 1
ATOM 2303 C C . VAL A 1 292 ? -15.854 -1.595 39.631 1.00 38.66 292 VAL A C 1
ATOM 2305 O O . VAL A 1 292 ? -15.877 -1.016 40.721 1.00 38.66 292 VAL A O 1
ATOM 2308 N N . PRO A 1 293 ? -16.397 -2.816 39.471 1.00 40.91 293 PRO A N 1
ATOM 2309 C CA . PRO A 1 293 ? -16.994 -3.552 40.578 1.00 40.91 293 PRO A CA 1
ATOM 2310 C C . PRO A 1 293 ? -15.980 -3.785 41.706 1.00 40.91 293 PRO A C 1
ATOM 2312 O O . PRO A 1 293 ? -14.859 -4.240 41.472 1.00 40.91 293 PRO A O 1
ATOM 2315 N N . GLY A 1 294 ? -16.394 -3.566 42.958 1.00 40.12 294 GLY A N 1
ATOM 2316 C CA . GLY A 1 294 ? -15.527 -3.688 44.142 1.00 40.12 294 GLY A CA 1
ATOM 2317 C C . GLY A 1 294 ? -14.882 -5.071 44.347 1.00 40.12 294 GLY A C 1
ATOM 2318 O O . GLY A 1 294 ? -13.951 -5.207 45.137 1.00 40.12 294 GLY A O 1
ATOM 2319 N N . LYS A 1 295 ? -15.358 -6.107 43.646 1.00 44.91 295 LYS A N 1
ATOM 2320 C CA . LYS A 1 295 ? -14.795 -7.465 43.680 1.00 44.91 295 LYS A CA 1
ATOM 2321 C C . LYS A 1 295 ? -13.558 -7.602 42.783 1.00 44.91 295 LYS A C 1
ATOM 2323 O O . LYS A 1 295 ? -12.570 -8.171 43.226 1.00 44.91 295 LYS A O 1
ATOM 2328 N N . GLU A 1 296 ? -13.595 -7.020 41.583 1.00 44.31 296 GLU A N 1
ATOM 2329 C CA . GLU A 1 296 ? -12.471 -6.989 40.626 1.00 44.31 296 GLU A CA 1
ATOM 2330 C C . GLU A 1 296 ? -11.383 -5.994 41.070 1.00 44.31 296 GLU A C 1
ATOM 2332 O O . GLU A 1 296 ? -10.191 -6.203 40.867 1.00 44.31 296 GLU A O 1
ATOM 2337 N N . TRP A 1 297 ? -11.800 -4.932 41.762 1.00 49.25 297 TRP A N 1
ATOM 2338 C CA . TRP A 1 297 ? -10.942 -3.938 42.408 1.00 49.25 297 TRP A CA 1
ATOM 2339 C C . TRP A 1 297 ? -9.948 -4.532 43.425 1.00 49.25 297 TRP A C 1
ATOM 2341 O O . TRP A 1 297 ? -8.778 -4.149 43.449 1.00 49.25 297 TRP A O 1
ATOM 2351 N N . LYS A 1 298 ? -10.392 -5.500 44.238 1.00 46.44 298 LYS A N 1
ATOM 2352 C CA . LYS A 1 298 ? -9.589 -6.098 45.323 1.00 46.44 298 LYS A CA 1
ATOM 2353 C C . LYS A 1 298 ? -8.455 -7.000 44.836 1.00 46.44 298 LYS A C 1
ATOM 2355 O O . LYS A 1 298 ? -7.549 -7.303 45.608 1.00 46.44 298 LYS A O 1
ATOM 2360 N N . GLU A 1 299 ? -8.485 -7.428 43.577 1.00 50.66 299 GLU A N 1
ATOM 2361 C CA . GLU A 1 299 ? -7.464 -8.315 43.009 1.00 50.66 299 GLU A CA 1
ATOM 2362 C C . GLU A 1 299 ? -6.199 -7.556 42.574 1.00 50.66 299 GLU A C 1
ATOM 2364 O O . GLU A 1 299 ? -5.137 -8.155 42.397 1.00 50.66 299 GLU A O 1
ATOM 2369 N N . VAL A 1 300 ? -6.262 -6.223 42.461 1.00 51.28 300 VAL A N 1
ATOM 2370 C CA . VAL A 1 300 ? -5.141 -5.396 42.001 1.00 51.28 300 VAL A CA 1
ATOM 2371 C C . VAL A 1 300 ? -4.546 -4.599 43.174 1.00 51.28 300 VAL A C 1
ATOM 2373 O O . VAL A 1 300 ? -4.966 -3.484 43.477 1.00 51.28 300 VAL A O 1
ATOM 2376 N N . MET A 1 301 ? -3.505 -5.156 43.812 1.00 46.91 301 MET A N 1
ATOM 2377 C CA . MET A 1 301 ? -2.890 -4.642 45.058 1.00 46.91 301 MET A CA 1
ATOM 2378 C C . MET A 1 301 ? -2.534 -3.142 45.078 1.00 46.91 301 MET A C 1
ATOM 2380 O O . MET A 1 301 ? -2.515 -2.527 46.140 1.00 46.91 301 MET A O 1
ATOM 2384 N N . GLN A 1 302 ? -2.236 -2.531 43.929 1.00 49.19 302 GLN A N 1
ATOM 2385 C CA . GLN A 1 302 ? -1.817 -1.123 43.838 1.00 49.19 302 GLN A CA 1
ATOM 2386 C C . GLN A 1 302 ? -2.916 -0.109 44.202 1.00 49.19 302 GLN A C 1
ATOM 2388 O O . GLN A 1 302 ? -2.616 1.066 44.439 1.00 49.19 302 GLN A O 1
ATOM 2393 N N . TYR A 1 303 ? -4.174 -0.550 44.239 1.00 47.16 303 TYR A N 1
ATOM 2394 C CA . TYR A 1 303 ? -5.327 0.315 44.457 1.00 47.16 303 TYR A CA 1
ATOM 2395 C C . TYR A 1 303 ? -5.915 0.242 45.874 1.00 47.16 303 TYR A C 1
ATOM 2397 O O . TYR A 1 303 ? -6.624 1.162 46.271 1.00 47.16 303 TYR A O 1
ATOM 2405 N N . GLY A 1 304 ? -5.527 -0.749 46.686 1.00 51.94 304 GLY A N 1
ATOM 2406 C CA . GLY A 1 304 ? -6.032 -0.911 48.060 1.00 51.94 304 GLY A CA 1
ATOM 2407 C C . GLY A 1 304 ? -5.744 0.274 48.993 1.00 51.94 304 GLY A C 1
ATOM 2408 O O . GLY A 1 304 ? -6.454 0.492 49.963 1.00 51.94 304 GLY A O 1
ATOM 2409 N N . LYS A 1 305 ? -4.763 1.128 48.668 1.00 51.50 305 LYS A N 1
ATOM 2410 C CA . LYS A 1 305 ? -4.485 2.366 49.424 1.00 51.50 305 LYS A CA 1
ATOM 2411 C C . LYS A 1 305 ? -5.615 3.406 49.380 1.00 51.50 305 LYS A C 1
ATOM 2413 O O . LYS A 1 305 ? -5.532 4.405 50.085 1.00 51.50 305 LYS A O 1
ATOM 2418 N N . TYR A 1 306 ? -6.609 3.207 48.518 1.00 48.22 306 TYR A N 1
ATOM 2419 C CA . TYR A 1 306 ? -7.764 4.086 48.383 1.00 48.22 306 TYR A CA 1
ATOM 2420 C C . TYR A 1 306 ? -9.065 3.451 48.920 1.00 48.22 306 TYR A C 1
ATOM 2422 O O . TYR A 1 306 ? -10.127 4.046 48.757 1.00 48.22 306 TYR A O 1
ATOM 2430 N N . ASP A 1 307 ? -8.997 2.261 49.538 1.00 50.06 307 ASP A N 1
ATOM 2431 C CA . ASP A 1 307 ? -10.161 1.564 50.122 1.00 50.06 307 ASP A CA 1
ATOM 2432 C C . ASP A 1 307 ? -10.788 2.333 51.291 1.00 50.06 307 ASP A C 1
ATOM 2434 O O . ASP A 1 307 ? -12.003 2.308 51.474 1.00 50.06 307 ASP A O 1
ATOM 2438 N N . ASP A 1 308 ? -9.959 3.045 52.054 1.00 49.50 308 ASP A N 1
ATOM 2439 C CA . ASP A 1 308 ? -10.373 3.745 53.272 1.00 49.50 308 ASP A CA 1
ATOM 2440 C C . ASP A 1 308 ? -10.704 5.232 53.039 1.00 49.50 308 ASP A C 1
ATOM 2442 O O . ASP A 1 308 ? -10.985 5.955 53.997 1.00 49.50 308 ASP A O 1
ATOM 2446 N N . ASP A 1 309 ? -10.669 5.720 51.791 1.00 46.94 309 ASP A N 1
ATOM 2447 C CA . ASP A 1 309 ? -11.050 7.101 51.476 1.00 46.94 309 ASP A CA 1
ATOM 2448 C C . ASP A 1 309 ? -12.556 7.174 51.154 1.00 46.94 309 ASP A C 1
ATOM 2450 O O . ASP A 1 309 ? -12.991 6.707 50.096 1.00 46.94 309 ASP A O 1
ATOM 2454 N N . PRO A 1 310 ? -13.378 7.789 52.027 1.00 41.03 310 PRO A N 1
ATOM 2455 C CA . PRO A 1 310 ? -14.825 7.880 51.835 1.00 41.03 310 PRO A CA 1
ATOM 2456 C C . PRO A 1 310 ? -15.233 8.706 50.602 1.00 41.03 310 PRO A C 1
ATOM 2458 O O . PRO A 1 310 ? -16.397 8.668 50.205 1.00 41.03 310 PRO A O 1
ATOM 2461 N N . ASN A 1 311 ? -14.299 9.434 49.977 1.00 39.84 311 ASN A N 1
ATOM 2462 C CA . ASN A 1 311 ? -14.518 10.190 48.741 1.00 39.84 311 ASN A CA 1
ATOM 2463 C C . ASN A 1 311 ? -14.096 9.423 47.478 1.00 39.84 311 ASN A C 1
ATOM 2465 O O . ASN A 1 311 ? -14.215 9.945 46.367 1.00 39.84 311 ASN A O 1
ATOM 2469 N N . ASN A 1 312 ? -13.591 8.198 47.613 1.00 42.25 312 ASN A N 1
ATOM 2470 C CA . ASN A 1 312 ? -13.017 7.457 46.503 1.00 42.25 312 ASN A CA 1
ATOM 2471 C C . ASN A 1 312 ? -14.083 6.702 45.695 1.00 42.25 312 ASN A C 1
ATOM 2473 O O . ASN A 1 312 ? -14.256 5.491 45.798 1.00 42.25 312 ASN A O 1
ATOM 2477 N N . ARG A 1 313 ? -14.799 7.432 44.836 1.00 44.78 313 ARG A N 1
ATOM 2478 C CA . ARG A 1 313 ? -15.528 6.851 43.700 1.00 44.78 313 ARG A CA 1
ATOM 2479 C C . ARG A 1 313 ? -14.654 7.015 42.463 1.00 44.78 313 ARG A C 1
ATOM 2481 O O . ARG A 1 313 ? -14.742 8.019 41.762 1.00 44.78 313 ARG A O 1
ATOM 2488 N N . LEU A 1 314 ? -13.743 6.067 42.246 1.00 42.38 314 LEU A N 1
ATOM 2489 C CA . LEU A 1 314 ? -12.801 6.099 41.127 1.00 42.38 314 LEU A CA 1
ATOM 2490 C C . LEU A 1 314 ? -13.540 6.018 39.786 1.00 42.38 314 LEU A C 1
ATOM 2492 O O . LEU A 1 314 ? -13.902 4.943 39.314 1.00 42.38 314 LEU A O 1
ATOM 2496 N N . ALA A 1 315 ? -13.713 7.174 39.149 1.00 39.50 315 ALA A N 1
ATOM 2497 C CA . ALA A 1 315 ? -13.871 7.275 37.710 1.00 39.50 315 ALA A CA 1
ATOM 2498 C C . ALA A 1 315 ? -12.512 6.964 37.070 1.00 39.50 315 ALA A C 1
ATOM 2500 O O . ALA A 1 315 ? -11.654 7.836 36.930 1.00 39.50 315 ALA A O 1
ATOM 2501 N N . LEU A 1 316 ? -12.279 5.701 36.714 1.00 35.06 316 LEU A N 1
ATOM 2502 C CA . LEU A 1 316 ? -11.114 5.353 35.909 1.00 35.06 316 LEU A CA 1
ATOM 2503 C C . LEU A 1 316 ? -11.381 5.783 34.465 1.00 35.06 316 LEU A C 1
ATOM 2505 O O . LEU A 1 316 ? -11.998 5.065 33.682 1.00 35.06 316 LEU A O 1
ATOM 2509 N N . SER A 1 317 ? -10.868 6.955 34.103 1.00 34.66 317 SER A N 1
ATOM 2510 C CA . SER A 1 317 ? -10.425 7.196 32.734 1.00 34.66 317 SER A CA 1
ATOM 2511 C C . SER A 1 317 ? -8.895 7.236 32.709 1.00 34.66 317 SER A C 1
ATOM 2513 O O . SER A 1 317 ? -8.274 7.644 33.688 1.00 34.66 317 SER A O 1
ATOM 2515 N N . ARG A 1 318 ? -8.326 6.845 31.561 1.00 34.41 318 ARG A N 1
ATOM 2516 C CA . ARG A 1 318 ? -6.909 6.863 31.134 1.00 34.41 318 ARG A CA 1
ATOM 2517 C C . ARG A 1 318 ? -6.156 5.533 31.256 1.00 34.41 318 ARG A C 1
ATOM 2519 O O . ARG A 1 318 ? -6.039 4.951 32.322 1.00 34.41 318 ARG A O 1
ATOM 2526 N N . LEU A 1 319 ? -5.538 5.009 30.189 1.00 30.48 319 LEU A N 1
ATOM 2527 C CA . LEU A 1 319 ? -4.416 5.646 29.467 1.00 30.48 319 LEU A CA 1
ATOM 2528 C C . LEU A 1 319 ? -3.415 6.342 30.416 1.00 30.48 319 LEU A C 1
ATOM 2530 O O . LEU A 1 319 ? -2.910 7.421 30.126 1.00 30.48 319 LEU A O 1
ATOM 2534 N N . LEU A 1 320 ? -3.121 5.753 31.577 1.00 30.08 320 LEU A N 1
ATOM 2535 C CA . LEU A 1 320 ? -1.936 6.119 32.351 1.00 30.08 320 LEU A CA 1
ATOM 2536 C C . LEU A 1 320 ? -0.747 5.337 31.789 1.00 30.08 320 LEU A C 1
ATOM 2538 O O . LEU A 1 320 ? -0.442 4.221 32.209 1.00 30.08 320 LEU A O 1
ATOM 2542 N N . ARG A 1 321 ? -0.087 5.932 30.786 1.00 30.08 321 ARG A N 1
ATOM 2543 C CA . ARG A 1 321 ? 1.288 5.562 30.434 1.00 30.08 321 ARG A CA 1
ATOM 2544 C C . ARG A 1 321 ? 2.151 5.705 31.689 1.00 30.08 321 ARG A C 1
ATOM 2546 O O . ARG A 1 321 ? 2.022 6.676 32.431 1.00 30.08 321 ARG A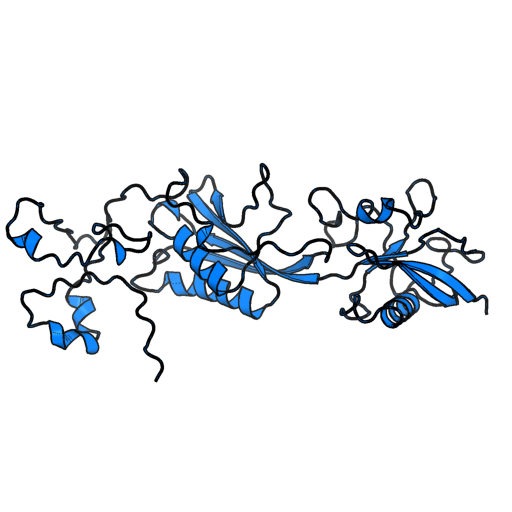 O 1
ATOM 2553 N N . ARG A 1 322 ? 3.028 4.722 31.899 1.00 25.59 322 ARG A N 1
ATOM 2554 C CA . ARG A 1 322 ? 4.089 4.754 32.912 1.00 25.59 322 ARG A CA 1
ATOM 2555 C C . ARG A 1 322 ? 4.869 6.077 32.833 1.00 25.59 322 ARG A C 1
ATOM 2557 O O . ARG A 1 322 ? 5.144 6.521 31.717 1.00 25.59 322 ARG A O 1
ATOM 2564 N N . PRO A 1 323 ? 5.336 6.634 33.961 1.00 27.86 323 PRO A N 1
ATOM 2565 C CA . PRO A 1 323 ? 6.508 7.491 33.927 1.00 27.86 323 PRO A CA 1
ATOM 2566 C C . PRO A 1 323 ? 7.692 6.617 33.496 1.00 27.86 323 PRO A C 1
ATOM 2568 O O . PRO A 1 323 ? 7.973 5.592 34.121 1.00 27.86 323 PRO A O 1
ATOM 2571 N N . GLN A 1 324 ? 8.346 6.977 32.395 1.00 32.25 324 GLN A N 1
ATOM 2572 C CA . GLN A 1 324 ? 9.732 6.569 32.194 1.00 32.25 324 GLN A CA 1
ATOM 2573 C C . GLN A 1 324 ? 10.570 7.313 33.240 1.00 32.25 324 GLN A C 1
ATOM 2575 O O . GLN A 1 324 ? 10.361 8.511 33.443 1.00 32.25 324 GLN A O 1
ATOM 2580 N N . LEU A 1 325 ? 11.433 6.571 33.936 1.00 30.89 325 LEU A N 1
ATOM 2581 C CA . LEU A 1 325 ? 12.553 7.127 34.697 1.00 30.89 325 LEU A CA 1
ATOM 2582 C C . LEU A 1 325 ? 13.603 7.682 33.737 1.00 30.89 325 LEU A C 1
ATOM 2584 O O . LEU A 1 325 ? 13.807 7.029 32.685 1.00 30.89 325 LEU A O 1
#

InterPro domains:
  IPR045379 Crinkler effector protein, N-terminal [PF20147] (7-121)

Foldseek 3Di:
DDWAWAWEDEALDLDIDTFTGDQQDFVLVVLVRVCVVPVPVQVDDSVQKWKFFCAAPVRDFDFSDPCRNPQQQDPQRFGCADPVGHRPGTHTGDRGDGCCPPVAQNPPRHDDPGGHGMYIFRWQKKKKKKKKWAQLQVFACPVLVLLALQQVLFWFFDSVCDDPNDGDQWDADPRRIIIGITMGSDPVSSVSSVVCLVCLCPDPPHSNPVIDMDMDMDIDITTNNDDTHTRHSVPDDLPPPSHNPPDPQPPPVPVPDPPPPDDPPDPVVVLPPPPDCVVVDPRDDSSRFDQDPPVVQVVDVVRVVCVPPPSDRDRDDDDPDDPDD

Organism: NCBI:txid129364

pLDDT: mean 70.19, std 21.33, range [25.59, 97.06]

Radius of gyration: 28.67 Å; chains: 1; bounding box: 57×35×90 Å